Protein AF-A0A2V8FMB2-F1 (afdb_monomer)

Sequence (186 aa):
MPQARRRRTMVFIGLDGHHNTGPGSAVGGVWLNEPANKAKLFAKTALSINCEHPSTIQTYVRPRYLAGDVVHWSNMYTAQQWYAGGPSRPELTTISVKAFKEFGVPLLTEPNPRPPAGDLGRLYRFTPGVATSEFFHYFHTDRETPDTVPWTGLQATTRAYAKIIDEVNKQPLRTFQRPEEPVPTR

Foldseek 3Di:
DDPVPQLDDDDDDDWPQCVPDDPPHRVRLVVCLPPVNVCVPAVQALEDEFDEALFFWDWDDDVVVDDDDDIDTDLGGDAWAKDFLAPVQVVRVVQLVVLLVVLVRHHDPDHDNAADRGSCNSVSQFHRYIYIHDQDDCRPHPPPDVVRGNVSSVVSSVRSVVSSVVVSSVDDSVSRGDPGHDDDDD

pLDDT: mean 93.25, std 5.28, range [53.84, 98.81]

Radius of gyration: 18.04 Å; Cα contacts (8 Å, |Δi|>4): 287; chains: 1; bounding box: 52×43×48 Å

Structure (mmCIF, N/CA/C/O backbone):
data_AF-A0A2V8FMB2-F1
#
_entry.id   AF-A0A2V8FMB2-F1
#
loop_
_atom_site.group_PDB
_atom_site.id
_atom_site.type_symbol
_atom_site.label_atom_id
_atom_site.label_alt_id
_atom_site.label_comp_id
_atom_site.label_asym_id
_atom_site.label_entity_id
_atom_site.label_seq_id
_atom_site.pdbx_PDB_ins_code
_atom_site.Cartn_x
_atom_site.Cartn_y
_atom_site.Cartn_z
_atom_site.occupancy
_atom_site.B_iso_or_equiv
_atom_site.auth_seq_id
_atom_site.auth_comp_id
_atom_site.auth_asym_id
_atom_site.auth_atom_id
_atom_site.pdbx_PDB_model_num
ATOM 1 N N . MET A 1 1 ? -10.130 -20.151 12.025 1.00 73.31 1 MET A N 1
ATOM 2 C CA . MET A 1 1 ? -10.712 -19.359 13.139 1.00 73.31 1 MET A CA 1
ATOM 3 C C . MET A 1 1 ? -12.196 -19.084 12.875 1.00 73.31 1 MET A C 1
ATOM 5 O O . MET A 1 1 ? -12.493 -18.383 11.903 1.00 73.31 1 MET A O 1
ATOM 9 N N . PRO A 1 2 ? -13.122 -19.626 13.691 1.00 87.75 2 PRO A N 1
ATOM 10 C CA . PRO A 1 2 ? -14.558 -19.328 13.606 1.00 87.75 2 PRO A CA 1
ATOM 11 C C . PRO A 1 2 ? -14.854 -17.828 13.738 1.00 87.75 2 PRO A C 1
ATOM 13 O O . PRO A 1 2 ? -14.128 -17.138 14.452 1.00 87.75 2 PRO A O 1
ATOM 16 N N . GLN A 1 3 ? -15.923 -17.330 13.102 1.00 84.44 3 GLN A N 1
ATOM 17 C CA . GLN A 1 3 ? -16.269 -15.897 13.100 1.00 84.44 3 GLN A CA 1
ATOM 18 C C . GLN A 1 3 ? -16.403 -15.318 14.515 1.00 84.44 3 GLN A C 1
ATOM 20 O O . GLN A 1 3 ? -15.830 -14.269 14.786 1.00 84.44 3 GLN A O 1
ATOM 25 N N . ALA A 1 4 ? -17.047 -16.041 15.437 1.00 89.19 4 ALA A N 1
ATOM 26 C CA . ALA A 1 4 ? -17.219 -15.623 16.832 1.00 89.19 4 ALA A CA 1
ATOM 27 C C . ALA A 1 4 ? -15.900 -15.453 17.614 1.00 89.19 4 ALA A C 1
ATOM 29 O O . ALA A 1 4 ? -15.880 -14.816 18.660 1.00 89.19 4 ALA A O 1
ATOM 30 N N . ARG A 1 5 ? -14.789 -16.015 17.117 1.00 88.62 5 ARG A N 1
ATOM 31 C CA . ARG A 1 5 ? -13.452 -15.894 17.723 1.00 88.62 5 ARG A CA 1
ATOM 32 C C . ARG A 1 5 ? -12.576 -14.853 17.017 1.00 88.62 5 ARG A C 1
ATOM 34 O O . ARG A 1 5 ? -11.414 -14.686 17.380 1.00 88.62 5 ARG A O 1
ATOM 41 N N . ARG A 1 6 ? -13.089 -14.177 15.982 1.00 90.88 6 ARG A N 1
ATOM 42 C CA . ARG A 1 6 ? -12.367 -13.111 15.277 1.00 90.88 6 ARG A CA 1
ATOM 43 C C . ARG A 1 6 ? -12.565 -11.806 16.036 1.00 90.88 6 ARG A C 1
ATOM 45 O O . ARG A 1 6 ? -13.682 -11.322 16.158 1.00 90.88 6 ARG A O 1
ATOM 52 N N . ARG A 1 7 ? -11.469 -11.208 16.505 1.00 92.31 7 ARG A N 1
ATOM 53 C CA . ARG A 1 7 ? -11.499 -9.900 17.178 1.00 92.31 7 ARG A CA 1
ATOM 54 C C . ARG A 1 7 ? -12.012 -8.783 16.262 1.00 92.31 7 ARG A C 1
ATOM 56 O O . ARG A 1 7 ? -12.602 -7.820 16.745 1.00 92.31 7 ARG A O 1
ATOM 63 N N . ARG A 1 8 ? -11.742 -8.886 14.958 1.00 94.12 8 ARG A N 1
ATOM 64 C CA . ARG A 1 8 ? -12.084 -7.879 13.949 1.00 94.12 8 ARG A CA 1
ATOM 65 C C . ARG A 1 8 ? -12.592 -8.523 12.666 1.00 94.12 8 ARG A C 1
ATOM 67 O O . ARG A 1 8 ? -12.236 -9.655 12.340 1.00 94.12 8 ARG A O 1
ATOM 74 N N . THR A 1 9 ? -13.399 -7.758 11.943 1.00 93.62 9 THR A N 1
ATOM 75 C CA . THR A 1 9 ? -13.880 -8.078 10.597 1.00 93.62 9 THR A CA 1
ATOM 76 C C . THR A 1 9 ? -12.936 -7.462 9.570 1.00 93.62 9 THR A C 1
ATOM 78 O O . THR A 1 9 ? -12.504 -6.326 9.752 1.00 93.62 9 THR A O 1
ATOM 81 N N . MET A 1 10 ? -12.632 -8.196 8.499 1.00 93.56 10 MET A N 1
ATOM 82 C CA . MET A 1 10 ? -11.941 -7.658 7.323 1.00 93.56 10 MET A CA 1
ATOM 83 C C . MET A 1 10 ? -12.960 -7.423 6.212 1.00 93.56 10 MET A C 1
ATOM 85 O O . MET A 1 10 ? -13.817 -8.275 5.980 1.00 93.56 10 MET A O 1
ATOM 89 N N . VAL A 1 11 ? -12.856 -6.277 5.545 1.00 94.75 11 VAL A N 1
ATOM 90 C CA . VAL A 1 11 ? -13.677 -5.898 4.392 1.00 94.75 11 VAL A CA 1
ATOM 91 C C . VAL A 1 11 ? -12.720 -5.599 3.246 1.00 94.75 11 VAL A C 1
ATOM 93 O O . VAL A 1 11 ? -11.789 -4.816 3.425 1.00 94.75 11 VAL A O 1
ATOM 96 N N . PHE A 1 12 ? -12.937 -6.233 2.097 1.00 94.69 12 PHE A N 1
ATOM 97 C CA . PHE A 1 12 ? -12.192 -5.963 0.869 1.00 94.69 12 PHE A CA 1
ATOM 98 C C . PHE A 1 12 ? -13.064 -5.101 -0.035 1.00 94.69 12 PHE A C 1
ATOM 100 O O . PHE A 1 12 ? -14.243 -5.405 -0.218 1.00 94.69 12 PHE A O 1
ATOM 107 N N . ILE A 1 13 ? -12.497 -4.019 -0.558 1.00 93.25 13 ILE A N 1
ATOM 108 C CA . ILE A 1 13 ? -13.210 -3.038 -1.373 1.00 93.25 13 ILE A CA 1
ATOM 109 C C . ILE A 1 13 ? -12.437 -2.893 -2.682 1.00 93.25 13 ILE A C 1
ATOM 111 O O . ILE A 1 13 ? -11.248 -2.592 -2.652 1.00 93.25 13 ILE A O 1
ATOM 115 N N . GLY A 1 14 ? -13.109 -3.129 -3.807 1.00 91.88 14 GLY A N 1
ATOM 116 C CA . GLY A 1 14 ? -12.641 -2.711 -5.127 1.00 91.88 14 GLY A CA 1
ATOM 117 C C . GLY A 1 14 ? -13.344 -1.412 -5.497 1.00 91.88 14 GLY A C 1
ATOM 118 O O . GLY A 1 14 ? -14.560 -1.321 -5.332 1.00 91.88 14 GLY A O 1
ATOM 119 N N . LEU A 1 15 ? -12.585 -0.410 -5.933 1.00 91.00 15 LEU A N 1
ATOM 120 C CA . LEU A 1 15 ? -13.107 0.913 -6.264 1.00 91.00 15 LEU A CA 1
ATOM 121 C C . LEU A 1 15 ? -13.050 1.159 -7.767 1.00 91.00 15 LEU A C 1
ATOM 123 O O . LEU A 1 15 ? -12.148 0.694 -8.459 1.00 9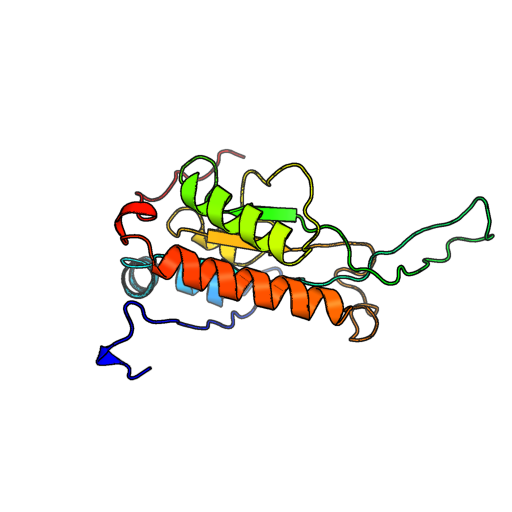1.00 15 LEU A O 1
ATOM 127 N N . ASP A 1 16 ? -14.041 1.886 -8.263 1.00 89.75 16 ASP A N 1
ATOM 128 C CA . ASP A 1 16 ? -14.207 2.235 -9.662 1.00 89.75 16 ASP A CA 1
ATOM 129 C C . ASP A 1 16 ? -13.774 3.681 -9.948 1.00 89.75 16 ASP A C 1
ATOM 131 O O . ASP A 1 16 ? -13.923 4.604 -9.141 1.00 89.75 16 ASP A O 1
ATOM 135 N N . GLY A 1 17 ? -13.218 3.875 -11.146 1.00 90.81 17 GLY A N 1
ATOM 136 C CA . GLY A 1 17 ? -12.910 5.191 -11.698 1.00 90.81 17 GLY A CA 1
ATOM 137 C C . GLY A 1 17 ? -11.728 5.928 -11.063 1.00 90.81 17 GLY A C 1
ATOM 138 O O . GLY A 1 17 ? -11.574 7.117 -11.333 1.00 90.81 17 GLY A O 1
ATOM 139 N N . HIS A 1 18 ? -10.890 5.284 -10.241 1.00 91.88 18 HIS A N 1
ATOM 140 C CA . HIS A 1 18 ? -9.766 5.962 -9.570 1.00 91.88 18 HIS A CA 1
ATOM 141 C C . HIS A 1 18 ? -8.718 6.561 -10.536 1.00 91.88 18 HIS A C 1
ATOM 143 O O . HIS A 1 18 ? -8.127 7.591 -10.216 1.00 91.88 18 HIS A O 1
ATOM 149 N N . HIS A 1 19 ? -8.555 5.993 -11.740 1.00 92.44 19 HIS A N 1
ATOM 150 C CA . HIS A 1 19 ? -7.708 6.533 -12.816 1.00 92.44 19 HIS A CA 1
ATOM 151 C C . HIS A 1 19 ?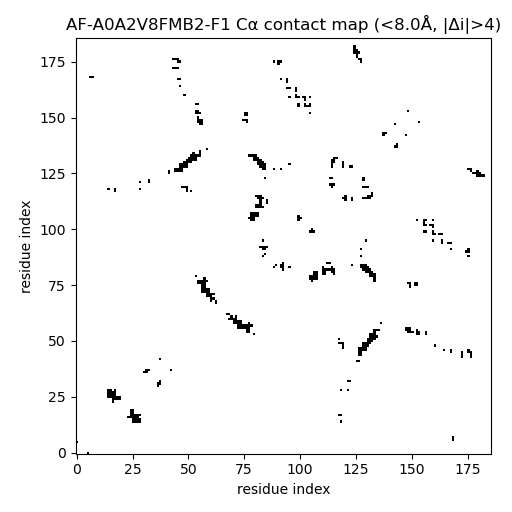 -8.474 7.376 -13.852 1.00 92.44 19 HIS A C 1
ATOM 153 O O . HIS A 1 19 ? -7.866 7.920 -14.771 1.00 92.44 19 HIS A O 1
ATOM 159 N N . ASN A 1 20 ? -9.796 7.519 -13.719 1.00 93.06 20 ASN A N 1
ATOM 160 C CA . ASN A 1 20 ? -10.584 8.323 -14.650 1.00 93.06 20 ASN A CA 1
ATOM 161 C C . ASN A 1 20 ? -10.383 9.819 -14.374 1.00 93.06 20 ASN A C 1
ATOM 163 O O . ASN A 1 20 ? -10.205 10.243 -13.230 1.00 93.06 20 ASN A O 1
ATOM 167 N N . THR A 1 21 ? -10.502 10.636 -15.419 1.00 88.81 21 THR A N 1
ATOM 168 C CA . THR A 1 21 ? -10.527 12.101 -15.328 1.00 88.81 21 THR A CA 1
ATOM 169 C C . THR A 1 21 ? -11.890 12.645 -15.766 1.00 88.81 21 THR A C 1
ATOM 171 O O . THR A 1 21 ? -12.615 12.003 -16.523 1.00 88.81 21 THR A O 1
ATOM 174 N N . GLY A 1 22 ? -12.257 13.833 -15.275 1.00 89.88 22 GLY A N 1
ATOM 175 C CA . GLY A 1 22 ? -13.528 14.482 -15.616 1.00 89.88 22 GLY A CA 1
ATOM 176 C C . GLY A 1 22 ? -14.747 13.930 -14.857 1.00 89.88 22 GLY A C 1
ATOM 177 O O . GLY A 1 22 ? -14.597 13.299 -13.807 1.00 89.88 22 GLY A O 1
ATOM 178 N N . PRO A 1 23 ? -15.973 14.215 -15.337 1.00 88.88 23 PRO A N 1
ATOM 179 C CA . PRO A 1 23 ? -17.201 13.703 -14.734 1.00 88.88 23 PRO A CA 1
ATOM 180 C C . PRO A 1 23 ? -17.161 12.177 -14.584 1.00 88.88 23 PRO A C 1
ATOM 182 O O . PRO A 1 23 ? -16.895 11.464 -15.547 1.00 88.88 23 PRO A O 1
ATOM 185 N N . GLY A 1 24 ? -17.413 11.673 -13.373 1.00 83.19 24 GLY A N 1
ATOM 186 C CA . GLY A 1 24 ? -17.298 10.240 -13.074 1.00 83.19 24 GLY A CA 1
ATOM 187 C C . GLY A 1 24 ? -15.890 9.774 -12.675 1.00 83.19 24 GLY A C 1
ATOM 188 O O . GLY A 1 24 ? -15.644 8.572 -12.605 1.00 83.19 24 GLY A O 1
ATOM 189 N N . SER A 1 25 ? -14.955 10.683 -12.380 1.00 90.19 25 SER A N 1
ATOM 190 C CA . SER A 1 25 ? -13.697 10.313 -11.721 1.00 90.19 25 SER A CA 1
ATOM 191 C C . SER A 1 25 ? -13.931 9.885 -10.269 1.00 90.19 25 SER A C 1
ATOM 193 O O . SER A 1 25 ? -14.605 10.596 -9.519 1.00 90.19 25 SER A O 1
ATOM 195 N N . ALA A 1 26 ? -13.303 8.784 -9.856 1.00 90.81 26 ALA A N 1
ATOM 196 C CA . ALA A 1 26 ? -13.288 8.267 -8.488 1.00 90.81 26 ALA A CA 1
ATOM 197 C C . ALA A 1 26 ? -14.680 8.072 -7.854 1.00 90.81 26 ALA A C 1
ATOM 199 O O . ALA A 1 26 ? -14.863 8.397 -6.680 1.00 90.81 26 ALA A O 1
ATOM 200 N N . VAL A 1 27 ? -15.655 7.558 -8.615 1.00 92.69 27 VAL A N 1
ATOM 201 C CA . VAL A 1 27 ? -17.053 7.370 -8.173 1.00 92.69 27 VAL A CA 1
ATOM 202 C C . VAL A 1 27 ? -17.126 6.606 -6.853 1.00 92.69 27 VAL A C 1
ATOM 204 O O . VAL A 1 27 ? -17.708 7.115 -5.894 1.00 92.69 27 VAL A O 1
ATOM 207 N N . GLY A 1 28 ? -16.464 5.452 -6.743 1.00 92.12 28 GLY A N 1
ATOM 208 C CA . GLY A 1 28 ? -16.431 4.681 -5.502 1.00 92.12 28 GLY A CA 1
ATOM 209 C C . GLY A 1 28 ? -15.780 5.440 -4.346 1.00 92.12 28 GLY A C 1
ATOM 210 O O . GLY A 1 28 ? -16.280 5.426 -3.220 1.00 92.12 28 GLY A O 1
ATOM 211 N N . GLY A 1 29 ? -14.696 6.173 -4.616 1.00 91.81 29 GLY A N 1
ATOM 212 C CA . GLY A 1 29 ? -14.032 7.017 -3.621 1.00 91.81 29 GLY A CA 1
ATOM 213 C C . GLY A 1 29 ? -14.921 8.162 -3.116 1.00 91.81 29 GLY A C 1
ATOM 214 O O . GLY A 1 29 ? -14.899 8.474 -1.922 1.00 91.81 29 GLY A O 1
ATOM 215 N N . VAL A 1 30 ? -15.718 8.769 -4.000 1.00 92.12 30 VAL A N 1
ATOM 216 C CA . VAL A 1 30 ? -16.723 9.790 -3.659 1.00 92.12 30 VAL A CA 1
ATOM 217 C C . VAL A 1 30 ? -17.843 9.171 -2.828 1.00 92.12 30 VAL A C 1
ATOM 219 O O . VAL A 1 30 ? -18.137 9.679 -1.747 1.00 92.12 30 VAL A O 1
ATOM 222 N N . TRP A 1 31 ? -18.392 8.035 -3.262 1.00 94.12 31 TRP A N 1
ATOM 223 C CA . TRP A 1 31 ? -19.455 7.319 -2.555 1.00 94.12 31 TRP A CA 1
ATOM 224 C C . TRP A 1 31 ? -19.048 6.939 -1.125 1.00 94.12 31 TRP A C 1
ATOM 226 O O . TRP A 1 31 ? -19.799 7.176 -0.178 1.00 94.12 31 TRP A O 1
ATOM 236 N N . LEU A 1 32 ? -17.825 6.429 -0.927 1.00 94.50 32 LEU A N 1
ATOM 237 C CA . LEU A 1 32 ? -17.292 6.113 0.406 1.00 94.50 32 LEU A CA 1
ATOM 238 C C . LEU A 1 32 ? -17.190 7.336 1.332 1.00 94.50 32 LEU A C 1
ATOM 240 O O . LEU A 1 32 ? -17.205 7.179 2.555 1.00 94.50 32 LEU A O 1
ATOM 244 N N . ASN A 1 33 ? -17.058 8.535 0.763 1.00 92.44 33 ASN A N 1
ATOM 245 C CA . ASN A 1 33 ? -16.927 9.789 1.502 1.00 92.44 33 ASN A CA 1
ATOM 246 C C . ASN A 1 33 ? -18.261 10.473 1.802 1.00 92.44 33 ASN A C 1
ATOM 248 O O . ASN A 1 33 ? -18.282 11.400 2.615 1.00 92.44 33 ASN A O 1
ATOM 252 N N . GLU A 1 34 ? -19.366 10.020 1.206 1.00 95.06 34 GLU A N 1
ATOM 253 C CA . GLU A 1 34 ? -20.693 10.506 1.573 1.00 95.06 34 GLU A CA 1
ATOM 254 C C . GLU A 1 34 ? -20.924 10.306 3.082 1.00 95.06 34 GLU A C 1
ATOM 256 O O . GLU A 1 34 ? -20.635 9.221 3.604 1.00 95.06 34 GLU A O 1
ATOM 261 N N . PRO A 1 35 ? -21.463 11.306 3.811 1.00 94.19 35 PRO A N 1
ATOM 262 C CA . PRO A 1 35 ? -21.542 11.262 5.273 1.00 94.19 35 PRO A CA 1
ATOM 263 C C . PRO A 1 35 ? -22.186 9.988 5.836 1.00 94.19 35 PRO A C 1
ATOM 265 O O . PRO A 1 35 ? -21.687 9.418 6.809 1.00 94.19 35 PRO A O 1
ATOM 268 N N . ALA A 1 36 ? -23.259 9.506 5.200 1.00 95.75 36 ALA A N 1
ATOM 269 C CA . ALA A 1 36 ? -23.963 8.297 5.617 1.00 95.75 36 ALA A CA 1
ATOM 270 C C . ALA A 1 36 ? -23.109 7.026 5.442 1.00 95.75 36 ALA A C 1
ATOM 272 O O . ALA A 1 36 ? -23.015 6.213 6.366 1.00 95.75 36 ALA A O 1
ATOM 273 N N . ASN A 1 37 ? -22.442 6.867 4.293 1.00 95.25 37 ASN A N 1
ATOM 274 C CA . ASN A 1 37 ? -21.593 5.705 4.011 1.00 95.25 37 ASN A CA 1
ATOM 275 C C . ASN A 1 37 ? -20.349 5.723 4.889 1.00 95.25 37 ASN A C 1
ATOM 277 O O . ASN A 1 37 ? -19.998 4.709 5.496 1.00 95.25 37 ASN A O 1
ATOM 281 N N . LYS A 1 38 ? -19.742 6.900 5.042 1.00 93.88 38 LYS A N 1
ATOM 282 C CA . LYS A 1 38 ? -18.589 7.104 5.906 1.00 93.88 38 LYS A CA 1
ATOM 283 C C . LYS A 1 38 ? -18.875 6.692 7.351 1.00 93.88 38 LYS A C 1
ATOM 285 O O . LYS A 1 38 ? -18.124 5.903 7.928 1.00 93.88 38 LYS A O 1
ATOM 290 N N . ALA A 1 39 ? -19.976 7.182 7.924 1.00 92.19 39 ALA A N 1
ATOM 291 C CA . ALA A 1 39 ? -20.385 6.843 9.286 1.00 92.19 39 ALA A CA 1
ATOM 292 C C . ALA A 1 39 ? -20.674 5.342 9.443 1.00 92.19 39 ALA A C 1
ATOM 294 O O . ALA A 1 39 ? -20.277 4.729 10.435 1.00 92.19 39 ALA A O 1
ATOM 295 N N . LYS A 1 40 ? -21.319 4.731 8.444 1.00 91.75 40 LYS A N 1
ATOM 296 C CA . LYS A 1 40 ? -21.661 3.305 8.449 1.00 91.75 40 LYS A CA 1
ATOM 297 C C . LYS A 1 40 ? -20.433 2.397 8.353 1.00 91.75 40 LYS A C 1
ATOM 299 O O . LYS A 1 40 ? -20.369 1.391 9.056 1.00 91.75 40 LYS A O 1
ATOM 304 N N . LEU A 1 41 ? -19.483 2.724 7.479 1.00 92.12 41 LEU A N 1
ATOM 305 C CA . LEU A 1 41 ? -18.382 1.831 7.112 1.00 92.12 41 LEU A CA 1
ATOM 306 C C . LEU A 1 41 ? -17.133 2.023 7.976 1.00 92.12 41 LEU A C 1
ATOM 308 O O . LEU A 1 41 ? -16.441 1.044 8.250 1.00 92.12 41 LEU A O 1
ATOM 312 N N . PHE A 1 42 ? -16.846 3.250 8.430 1.00 93.69 42 PHE A N 1
ATOM 313 C CA . PHE A 1 42 ? -15.533 3.571 9.004 1.00 93.69 42 PHE A CA 1
ATOM 314 C C . PHE A 1 42 ? -15.518 3.894 10.503 1.00 93.69 42 PHE A C 1
ATOM 316 O O . PHE A 1 42 ? -14.440 3.970 11.093 1.00 93.69 42 PHE A O 1
ATOM 323 N N . ALA A 1 43 ? -16.675 4.015 11.165 1.00 91.81 43 ALA A N 1
ATOM 324 C CA . ALA A 1 43 ? -16.751 4.431 12.574 1.00 91.81 43 ALA A CA 1
ATOM 325 C C . ALA A 1 43 ? -15.937 3.552 13.551 1.00 91.81 43 ALA A C 1
ATOM 327 O O . ALA A 1 43 ? -15.499 4.016 14.605 1.00 91.81 43 ALA A O 1
ATOM 328 N N . LYS A 1 44 ? -15.722 2.274 13.214 1.00 93.81 44 LYS A N 1
ATOM 329 C CA . LYS A 1 44 ? -14.981 1.301 14.039 1.00 93.81 44 LYS A CA 1
ATOM 330 C C . LYS A 1 44 ? -13.721 0.764 13.353 1.00 93.81 44 LYS A C 1
ATOM 332 O O . LYS A 1 44 ? -13.210 -0.287 13.744 1.00 93.81 44 LYS A O 1
ATOM 337 N N . THR A 1 45 ? -13.215 1.461 12.339 1.00 95.69 45 THR A N 1
ATOM 338 C CA . THR A 1 45 ? -12.047 1.014 11.575 1.00 95.69 45 THR A CA 1
ATOM 339 C C . THR A 1 45 ? -10.772 1.119 12.405 1.00 95.69 45 THR A C 1
ATOM 341 O O . THR A 1 45 ? -10.418 2.185 12.902 1.00 95.69 45 THR A O 1
ATOM 344 N N . ALA A 1 46 ? -10.069 -0.007 12.544 1.00 96.12 46 ALA A N 1
ATOM 345 C CA . ALA A 1 46 ? -8.758 -0.073 13.195 1.00 96.12 46 ALA A CA 1
ATOM 346 C C . ALA A 1 46 ? -7.593 0.084 12.209 1.00 96.12 46 ALA A C 1
ATOM 348 O O . ALA A 1 46 ? -6.496 0.434 12.631 1.00 96.12 46 ALA A O 1
ATOM 349 N N . LEU A 1 47 ? -7.832 -0.196 10.925 1.00 97.69 47 LEU A N 1
ATOM 350 C CA . LEU A 1 47 ? -6.845 -0.138 9.851 1.00 97.69 47 LEU A CA 1
ATOM 351 C C . LEU A 1 47 ? -7.551 -0.021 8.498 1.00 97.69 47 LEU A C 1
ATOM 353 O O . LEU A 1 47 ? -8.538 -0.720 8.272 1.00 97.69 47 LEU A O 1
ATOM 357 N N . SER A 1 48 ? -7.021 0.812 7.608 1.00 97.06 48 SER A N 1
ATOM 358 C CA . SER A 1 48 ? -7.353 0.834 6.181 1.00 97.06 48 SER A CA 1
ATOM 359 C C . SER A 1 48 ? -6.058 0.700 5.386 1.00 97.06 48 SER A C 1
ATOM 361 O O . SER A 1 48 ? -5.142 1.486 5.608 1.00 97.06 48 SER A O 1
ATOM 363 N N . ILE A 1 49 ? -5.961 -0.280 4.485 1.00 97.94 49 ILE A N 1
ATOM 364 C CA . ILE A 1 49 ? -4.786 -0.467 3.620 1.00 97.94 49 ILE A CA 1
ATOM 365 C C . ILE A 1 49 ? -5.193 -0.183 2.178 1.00 97.94 49 ILE A C 1
ATOM 367 O O . ILE A 1 49 ? -6.196 -0.719 1.714 1.00 97.94 49 ILE A O 1
ATOM 371 N N . ASN A 1 50 ? -4.411 0.635 1.479 1.00 96.62 50 ASN A N 1
ATOM 372 C CA . ASN A 1 50 ? -4.533 0.836 0.038 1.00 96.62 50 ASN A CA 1
ATOM 373 C C . ASN A 1 50 ? -3.414 0.084 -0.671 1.00 96.62 50 ASN A C 1
ATOM 375 O O . ASN A 1 50 ? -2.241 0.420 -0.508 1.00 96.62 50 ASN A O 1
ATOM 379 N N . CYS A 1 51 ? -3.801 -0.945 -1.419 1.00 94.81 51 CYS A N 1
ATOM 380 C CA . CYS A 1 51 ? -2.902 -1.816 -2.161 1.00 94.81 51 CYS A CA 1
ATOM 381 C C . CYS A 1 51 ? -2.815 -1.320 -3.609 1.00 94.81 51 CYS A C 1
ATOM 383 O O . CYS A 1 51 ? -3.613 -1.735 -4.444 1.00 94.81 51 CYS A O 1
ATOM 385 N N . GLU A 1 52 ? -1.871 -0.433 -3.907 1.00 93.25 52 GLU A N 1
ATOM 386 C CA . GLU A 1 52 ? -1.754 0.214 -5.217 1.00 93.25 52 GLU A CA 1
ATOM 387 C C . GLU A 1 52 ? -0.299 0.209 -5.667 1.00 93.25 52 GLU A C 1
ATOM 389 O O . GLU A 1 52 ? 0.576 0.573 -4.892 1.00 93.25 52 GLU A O 1
ATOM 394 N N . HIS A 1 53 ? -0.033 -0.262 -6.888 1.00 95.31 53 HIS A N 1
ATOM 395 C CA . HIS A 1 53 ? 1.322 -0.436 -7.436 1.00 95.31 53 HIS A CA 1
ATOM 396 C C . HIS A 1 53 ? 2.334 -1.053 -6.434 1.00 95.31 53 HIS A C 1
ATOM 398 O O . HIS A 1 53 ? 3.438 -0.536 -6.258 1.00 95.31 53 HIS A O 1
ATOM 404 N N . PRO A 1 54 ? 2.004 -2.180 -5.764 1.00 94.62 54 PRO A N 1
ATOM 405 C CA . PRO A 1 54 ? 2.815 -2.719 -4.667 1.00 94.62 54 PRO A CA 1
ATOM 406 C C . PRO A 1 54 ? 4.141 -3.355 -5.118 1.00 94.62 54 PRO A C 1
ATOM 408 O O . PRO A 1 54 ? 4.919 -3.811 -4.274 1.00 94.62 54 PRO A O 1
ATOM 411 N N . SER A 1 55 ? 4.365 -3.478 -6.432 1.00 95.81 55 SER A N 1
ATOM 412 C CA . SER A 1 55 ? 5.548 -4.110 -7.008 1.00 95.81 55 SER A CA 1
ATOM 413 C C . SER A 1 55 ? 5.796 -3.659 -8.449 1.00 95.81 55 SER A C 1
ATOM 415 O O . SER A 1 55 ? 5.439 -4.343 -9.403 1.00 95.81 55 SER A O 1
ATOM 417 N N . THR A 1 56 ? 6.439 -2.507 -8.598 1.00 95.00 56 THR A N 1
ATOM 418 C CA . THR A 1 56 ? 6.928 -2.013 -9.893 1.00 95.00 56 THR A CA 1
ATOM 419 C C . THR A 1 56 ? 8.375 -2.451 -10.086 1.00 95.00 56 THR A C 1
ATOM 421 O O . THR A 1 56 ? 9.190 -2.283 -9.175 1.00 95.00 56 THR A O 1
ATOM 424 N N . ILE A 1 57 ? 8.725 -3.006 -11.250 1.00 95.62 57 ILE A N 1
ATOM 425 C CA . ILE A 1 57 ? 10.116 -3.357 -11.560 1.00 95.62 57 ILE A CA 1
ATOM 426 C C . ILE A 1 57 ? 11.026 -2.133 -11.449 1.00 95.62 57 ILE A C 1
ATOM 428 O O . ILE A 1 57 ? 10.702 -1.041 -11.915 1.00 95.62 57 ILE A O 1
ATOM 432 N N . GLN A 1 58 ? 12.181 -2.302 -10.814 1.00 95.56 58 GLN A N 1
ATOM 433 C CA . GLN A 1 58 ? 13.160 -1.232 -10.751 1.00 95.56 58 GLN A CA 1
ATOM 434 C C . GLN A 1 58 ? 13.866 -1.118 -12.100 1.00 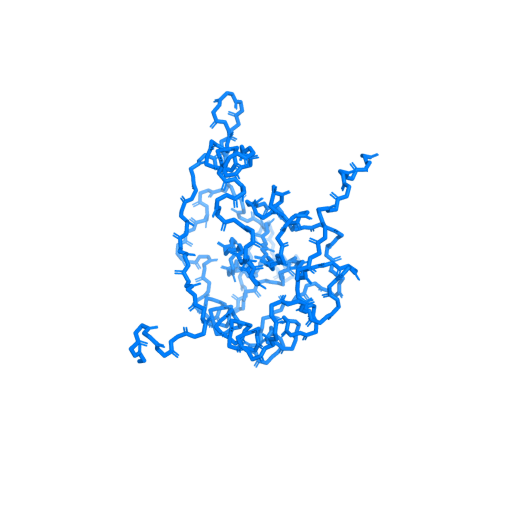95.56 58 GLN A C 1
ATOM 436 O O . GLN A 1 58 ? 14.413 -2.098 -12.612 1.00 95.56 58 GLN A O 1
ATOM 441 N N . THR A 1 59 ? 13.870 0.085 -12.662 1.00 93.88 59 THR A N 1
ATOM 442 C CA . THR A 1 59 ? 14.491 0.363 -13.954 1.00 93.88 59 THR A CA 1
ATOM 443 C C . THR A 1 59 ? 15.731 1.247 -13.818 1.00 93.88 59 THR A C 1
ATOM 445 O O . THR A 1 59 ? 15.888 1.995 -12.854 1.00 93.88 59 THR A O 1
ATOM 448 N N . TYR A 1 60 ? 16.635 1.147 -14.791 1.00 91.25 60 TYR A N 1
ATOM 449 C CA . TYR A 1 60 ? 17.904 1.867 -14.836 1.00 91.25 60 TYR A CA 1
ATOM 450 C C . TYR A 1 60 ? 18.236 2.317 -16.256 1.00 91.25 60 TYR A C 1
ATOM 452 O O . TYR A 1 60 ? 18.011 1.580 -17.213 1.00 91.25 60 TYR A O 1
ATOM 460 N N . VAL A 1 61 ? 18.895 3.468 -16.377 1.00 90.50 61 VAL A N 1
ATOM 461 C CA . VAL A 1 61 ? 19.593 3.886 -17.601 1.00 90.50 61 VAL A CA 1
ATOM 462 C C . VAL A 1 61 ? 21.097 3.778 -17.341 1.00 90.50 61 VAL A C 1
ATOM 464 O O . VAL A 1 61 ? 21.581 4.194 -16.286 1.00 90.50 61 VAL A O 1
ATOM 467 N N . ARG A 1 62 ? 21.854 3.170 -18.265 1.00 89.50 62 ARG A N 1
ATOM 468 C CA . ARG A 1 62 ? 23.285 2.844 -18.074 1.00 89.50 62 ARG A CA 1
ATOM 469 C C . ARG A 1 62 ? 24.180 3.490 -19.147 1.00 89.50 62 ARG A C 1
ATOM 471 O O . ARG A 1 62 ? 24.944 2.775 -19.796 1.00 89.50 62 ARG A O 1
ATOM 478 N N . PRO A 1 63 ? 24.176 4.830 -19.287 1.00 88.44 63 PRO A N 1
ATOM 479 C CA . PRO A 1 63 ? 24.781 5.518 -20.434 1.00 88.44 63 PRO A CA 1
ATOM 480 C C . PRO A 1 63 ? 26.309 5.371 -20.504 1.00 88.44 63 PRO A C 1
ATOM 482 O O . PRO A 1 63 ? 26.900 5.469 -21.571 1.00 88.44 63 PRO A O 1
ATOM 485 N N . ARG A 1 64 ? 26.972 5.090 -19.370 1.00 89.06 64 ARG A N 1
ATOM 486 C CA . ARG A 1 64 ? 28.414 4.781 -19.336 1.00 89.06 64 ARG A CA 1
ATOM 487 C C . ARG A 1 64 ? 28.761 3.490 -20.086 1.00 89.06 64 ARG A C 1
ATOM 489 O O . ARG A 1 64 ? 29.875 3.367 -20.579 1.00 89.06 64 ARG A O 1
ATOM 496 N N . TYR A 1 65 ? 27.856 2.514 -20.089 1.00 89.38 65 TYR A N 1
ATOM 497 C CA . TYR A 1 65 ? 28.135 1.153 -20.554 1.00 89.38 65 TYR A CA 1
ATOM 498 C C . TYR A 1 65 ? 27.371 0.786 -21.823 1.00 89.38 65 TYR A C 1
ATOM 500 O O . TYR A 1 65 ? 27.786 -0.127 -22.528 1.00 89.38 65 TYR A O 1
ATOM 508 N N . LEU A 1 66 ? 26.243 1.447 -22.083 1.00 87.44 66 LEU A N 1
ATOM 509 C CA . LEU A 1 66 ? 25.313 1.109 -23.152 1.00 87.44 66 LEU A CA 1
ATOM 510 C C . LEU A 1 66 ? 24.904 2.400 -23.862 1.00 87.44 66 LEU A C 1
ATOM 512 O O . LEU A 1 66 ? 24.567 3.387 -23.210 1.00 87.44 66 LEU A O 1
ATOM 516 N N . ALA A 1 67 ? 24.988 2.393 -25.192 1.00 84.50 67 ALA A N 1
ATOM 517 C CA . ALA A 1 67 ? 24.583 3.520 -26.022 1.00 84.50 67 ALA A CA 1
ATOM 518 C C . ALA A 1 67 ? 23.054 3.552 -26.200 1.00 84.50 67 ALA A C 1
ATOM 520 O O . ALA A 1 67 ? 22.418 2.501 -26.298 1.00 84.50 67 ALA A O 1
ATOM 521 N N . GLY A 1 68 ? 22.496 4.761 -26.306 1.00 82.31 68 GLY A N 1
ATOM 522 C CA . GLY A 1 68 ? 21.064 5.005 -26.504 1.00 82.31 68 GLY A CA 1
ATOM 523 C C . GLY A 1 68 ? 20.242 5.063 -25.211 1.00 82.31 68 GLY A C 1
ATOM 524 O O . GLY A 1 68 ? 20.737 4.779 -24.121 1.00 82.31 68 GLY A O 1
ATOM 525 N N . ASP A 1 69 ? 18.961 5.407 -25.353 1.00 79.81 69 ASP A N 1
ATOM 526 C CA . ASP A 1 69 ? 18.016 5.615 -24.243 1.00 79.81 69 ASP A CA 1
ATOM 527 C C . ASP A 1 69 ? 17.291 4.319 -23.848 1.00 79.81 69 ASP A C 1
ATOM 529 O O . ASP A 1 69 ? 16.070 4.265 -23.687 1.00 79.81 69 ASP A O 1
ATOM 533 N N . VAL A 1 70 ? 18.046 3.225 -23.735 1.00 88.12 70 VAL A N 1
ATOM 534 C CA . VAL A 1 70 ? 17.478 1.919 -23.392 1.00 88.12 70 VAL A CA 1
ATOM 535 C C . VAL A 1 70 ? 17.243 1.835 -21.885 1.00 88.12 70 VAL A C 1
ATOM 537 O O . VAL A 1 70 ? 18.149 2.027 -21.073 1.00 88.12 70 VAL A O 1
ATOM 540 N N . VAL A 1 71 ? 16.008 1.503 -21.511 1.00 91.81 71 VAL A N 1
ATOM 541 C CA . VAL A 1 71 ? 15.639 1.204 -20.128 1.00 91.81 71 VAL A CA 1
ATOM 542 C C . VAL A 1 71 ? 16.017 -0.242 -19.813 1.00 91.81 71 VAL A C 1
ATOM 544 O O . VAL A 1 71 ? 15.575 -1.175 -20.481 1.00 91.81 71 VAL A O 1
ATOM 547 N N . HIS A 1 72 ? 16.824 -0.430 -18.775 1.00 92.00 72 HIS A N 1
ATOM 548 C CA . HIS A 1 72 ? 17.244 -1.734 -18.270 1.00 92.00 72 HIS A CA 1
ATOM 549 C C . HIS A 1 72 ? 16.498 -2.084 -16.995 1.00 92.00 72 HIS A C 1
ATOM 551 O O . HIS A 1 72 ? 16.127 -1.200 -16.226 1.00 92.00 72 HIS A O 1
ATOM 557 N N . TRP A 1 73 ? 16.308 -3.375 -16.749 1.00 94.19 73 TRP A N 1
ATOM 558 C CA . TRP A 1 73 ? 15.591 -3.865 -15.579 1.00 94.19 73 TRP A CA 1
ATOM 559 C C . TRP A 1 73 ? 16.540 -4.428 -14.531 1.00 94.19 73 TRP A C 1
ATOM 561 O O . TRP A 1 73 ? 17.562 -5.041 -14.842 1.00 94.19 73 TRP A O 1
ATOM 571 N N . SER A 1 74 ? 16.172 -4.207 -13.279 1.00 92.38 74 SER A N 1
ATOM 572 C CA . SER A 1 74 ? 16.717 -4.898 -12.121 1.00 92.38 74 SER A CA 1
ATOM 573 C C . SER A 1 74 ? 16.084 -6.282 -11.975 1.00 92.38 74 SER A C 1
ATOM 575 O O . SER A 1 74 ? 15.015 -6.553 -12.517 1.00 92.38 74 SER A O 1
ATOM 577 N N . ASN A 1 75 ? 16.690 -7.136 -11.153 1.00 90.19 75 ASN A N 1
ATOM 578 C CA . ASN A 1 75 ? 16.026 -8.328 -10.613 1.00 90.19 75 ASN A CA 1
ATOM 579 C C . ASN A 1 75 ? 15.209 -8.022 -9.338 1.00 90.19 75 ASN A C 1
ATOM 581 O O . ASN A 1 75 ? 14.720 -8.942 -8.681 1.00 90.19 75 ASN A O 1
ATOM 585 N N . MET A 1 76 ? 15.078 -6.741 -8.985 1.00 91.69 76 MET A N 1
ATOM 586 C CA . MET A 1 76 ? 14.339 -6.237 -7.831 1.00 91.69 76 MET A CA 1
ATOM 587 C C . MET A 1 76 ? 13.250 -5.246 -8.254 1.00 91.69 76 MET A C 1
ATOM 589 O O . MET A 1 76 ? 13.245 -4.704 -9.360 1.00 91.69 76 MET A O 1
ATOM 593 N N . TYR A 1 77 ? 12.313 -5.009 -7.344 1.00 95.00 77 TYR A N 1
ATOM 594 C CA . TYR A 1 77 ? 11.275 -3.994 -7.474 1.00 95.00 77 TYR A CA 1
ATOM 595 C C . TYR A 1 77 ? 11.718 -2.696 -6.797 1.00 95.00 77 TYR A C 1
ATOM 597 O O . TYR A 1 77 ? 12.616 -2.685 -5.952 1.00 95.00 77 TYR A O 1
ATOM 605 N N . THR A 1 78 ? 11.117 -1.591 -7.214 1.00 95.25 78 THR A N 1
ATOM 606 C CA . THR A 1 78 ? 11.573 -0.258 -6.840 1.00 95.25 78 THR A CA 1
ATOM 607 C C . THR A 1 78 ? 11.030 0.179 -5.474 1.00 95.25 78 THR A C 1
ATOM 609 O O . THR A 1 78 ? 10.014 -0.335 -4.988 1.00 95.25 78 THR A O 1
ATOM 612 N N . ALA A 1 79 ? 11.740 1.115 -4.839 1.00 95.81 79 ALA A N 1
ATOM 613 C CA . ALA A 1 79 ? 11.388 1.632 -3.521 1.00 95.81 79 ALA A CA 1
ATOM 614 C C . ALA A 1 79 ? 10.042 2.365 -3.543 1.00 95.81 79 ALA A C 1
ATOM 616 O O . ALA A 1 79 ? 9.785 3.182 -4.420 1.00 95.81 79 ALA A O 1
ATOM 617 N N . GLN A 1 80 ? 9.202 2.081 -2.554 1.00 96.25 80 GLN A N 1
ATOM 618 C CA . GLN A 1 80 ? 7.837 2.579 -2.481 1.00 96.25 80 GLN A CA 1
ATOM 619 C C . GLN A 1 80 ? 7.782 3.932 -1.767 1.00 96.25 80 GLN A C 1
ATOM 621 O O . GLN A 1 80 ? 8.374 4.114 -0.696 1.00 96.25 80 GLN A O 1
ATOM 626 N N . GLN A 1 81 ? 6.996 4.860 -2.310 1.00 96.75 81 GLN A N 1
ATOM 627 C CA . GLN A 1 81 ? 6.451 5.951 -1.508 1.00 96.75 81 GLN A CA 1
ATOM 628 C C . GLN A 1 81 ? 5.534 5.361 -0.438 1.00 96.75 81 GLN A C 1
ATOM 630 O O . GLN A 1 81 ? 4.894 4.334 -0.673 1.00 96.75 81 GLN A O 1
ATOM 635 N N . TRP A 1 82 ? 5.438 5.993 0.732 1.00 97.62 82 TRP A N 1
ATOM 636 C CA . TRP A 1 82 ? 4.656 5.410 1.819 1.00 97.62 82 TRP A CA 1
ATOM 637 C C . TRP A 1 82 ? 4.026 6.429 2.761 1.00 97.62 82 TRP A C 1
ATOM 639 O O . TRP A 1 82 ? 4.533 7.525 2.974 1.00 97.62 82 TRP A O 1
ATOM 649 N N . TYR A 1 83 ? 2.908 6.023 3.357 1.00 97.81 83 TYR A N 1
ATOM 650 C CA . TYR A 1 83 ? 2.213 6.712 4.439 1.00 97.81 83 TYR A CA 1
ATOM 651 C C . TYR A 1 83 ? 1.663 5.667 5.408 1.00 97.81 83 TYR A C 1
ATOM 653 O O . TYR A 1 83 ? 1.087 4.668 4.978 1.00 97.81 83 TYR A O 1
ATOM 661 N N . ALA A 1 84 ? 1.801 5.895 6.714 1.00 97.19 84 ALA A N 1
ATOM 662 C CA . ALA A 1 84 ? 1.302 4.977 7.737 1.00 97.19 84 ALA A CA 1
ATOM 663 C C . ALA A 1 84 ? 0.725 5.734 8.942 1.00 97.19 84 ALA A C 1
ATOM 665 O O . ALA A 1 84 ? 1.322 5.794 10.006 1.00 97.19 84 ALA A O 1
ATOM 666 N N . GLY A 1 85 ? -0.450 6.336 8.771 1.00 92.44 85 GLY A N 1
ATOM 667 C CA . GLY A 1 85 ? -1.187 7.022 9.836 1.00 92.44 85 GLY A CA 1
ATOM 668 C C . GLY A 1 85 ? -0.693 8.429 10.184 1.00 92.44 85 GLY A C 1
ATOM 669 O O . GLY A 1 85 ? -1.346 9.105 10.978 1.00 92.44 85 GLY A O 1
ATOM 670 N N . GLY A 1 86 ? 0.410 8.874 9.577 1.00 89.50 86 GLY A N 1
ATOM 671 C CA . GLY A 1 86 ? 0.967 10.212 9.752 1.00 89.50 86 GLY A CA 1
ATOM 672 C C . GLY A 1 86 ? 1.454 10.499 11.181 1.00 89.50 86 GLY A C 1
ATOM 673 O O . GLY A 1 86 ? 1.510 9.602 12.029 1.00 89.50 86 GLY A O 1
ATOM 674 N N . PRO A 1 87 ? 1.796 11.766 11.480 1.00 87.44 87 PRO A N 1
ATOM 675 C CA . PRO A 1 87 ? 2.277 12.167 12.805 1.00 87.44 87 PRO A CA 1
ATOM 676 C C . PRO A 1 87 ? 1.280 11.894 13.942 1.00 87.44 87 PRO A C 1
ATOM 678 O O . PRO A 1 87 ? 1.679 11.745 15.093 1.00 87.44 87 PRO A O 1
ATOM 681 N N . SER A 1 88 ? -0.018 11.805 13.633 1.00 89.12 88 SER A N 1
ATOM 682 C CA . SER A 1 88 ? -1.091 11.594 14.612 1.00 89.12 88 SER A CA 1
ATOM 683 C C . SER A 1 88 ? -1.225 10.138 15.092 1.00 89.12 88 SER A C 1
ATOM 685 O O . SER A 1 88 ? -1.960 9.874 16.054 1.00 89.12 88 SER A O 1
ATOM 687 N N . ARG A 1 89 ? -0.543 9.181 14.437 1.00 93.19 89 ARG A N 1
ATOM 688 C CA . ARG A 1 89 ? -0.615 7.733 14.728 1.00 93.19 89 ARG A CA 1
ATOM 689 C C . ARG A 1 89 ? 0.772 7.057 14.696 1.00 93.19 89 ARG A C 1
ATOM 691 O O . ARG A 1 89 ? 0.982 6.129 13.909 1.00 93.19 89 ARG A O 1
ATOM 698 N N . PRO A 1 90 ? 1.718 7.460 15.564 1.00 95.44 90 PRO A N 1
ATOM 699 C CA . PRO A 1 90 ? 3.089 6.935 15.565 1.00 95.44 90 PRO A CA 1
ATOM 700 C C . PRO A 1 90 ? 3.177 5.416 15.802 1.00 95.44 90 PRO A C 1
ATOM 702 O O . PRO A 1 90 ? 4.106 4.762 15.316 1.00 95.44 90 PRO A O 1
ATOM 705 N N . GLU A 1 91 ? 2.206 4.814 16.493 1.00 97.94 91 GLU A N 1
ATOM 706 C CA . GLU A 1 91 ? 2.134 3.362 16.671 1.00 97.94 91 GLU A CA 1
ATOM 707 C C . GLU A 1 91 ? 1.877 2.635 15.345 1.00 97.94 91 GLU A C 1
ATOM 709 O O . GLU A 1 91 ? 2.478 1.588 15.096 1.00 97.94 91 GLU A O 1
ATOM 714 N N . LEU A 1 92 ? 1.026 3.193 14.473 1.00 98.12 92 LEU A N 1
ATOM 715 C CA . LEU A 1 92 ? 0.751 2.608 13.159 1.00 98.12 92 LEU A CA 1
ATOM 716 C C . LEU A 1 92 ? 1.977 2.710 12.248 1.00 98.12 92 LEU A C 1
ATOM 718 O O . LEU A 1 92 ? 2.325 1.722 11.598 1.00 98.12 92 LEU A O 1
ATOM 722 N N . THR A 1 93 ? 2.671 3.851 12.269 1.00 97.75 93 THR A N 1
ATOM 723 C CA . THR A 1 93 ? 3.971 4.028 11.605 1.00 97.75 93 THR A CA 1
ATOM 724 C C . THR A 1 93 ? 4.957 2.958 12.054 1.00 97.75 93 THR A C 1
ATOM 726 O O . THR A 1 93 ? 5.527 2.248 11.228 1.00 97.75 93 THR A O 1
ATOM 729 N N . THR A 1 94 ? 5.115 2.790 13.368 1.00 98.25 94 THR A N 1
ATOM 730 C CA . THR A 1 94 ? 6.068 1.835 13.943 1.00 98.25 94 THR A CA 1
ATOM 731 C C . THR A 1 94 ? 5.765 0.399 13.521 1.00 98.25 94 THR A C 1
ATOM 733 O O . THR A 1 94 ? 6.677 -0.325 13.121 1.00 98.25 94 THR A O 1
ATOM 736 N N . ILE A 1 95 ? 4.498 -0.022 13.595 1.00 98.81 95 ILE A N 1
ATOM 737 C CA . ILE A 1 95 ? 4.065 -1.359 13.164 1.00 98.81 95 ILE A CA 1
ATOM 738 C C . ILE A 1 95 ? 4.350 -1.557 11.670 1.00 98.81 95 ILE A C 1
ATOM 740 O O . ILE A 1 95 ? 4.927 -2.573 11.283 1.00 98.81 95 ILE A O 1
ATOM 744 N N . SER A 1 96 ? 3.983 -0.573 10.847 1.00 98.56 96 SER A N 1
ATOM 745 C CA . SER A 1 96 ? 4.081 -0.666 9.389 1.00 98.56 96 SER A CA 1
ATOM 746 C C . SER A 1 96 ? 5.526 -0.721 8.915 1.00 98.56 96 SER A C 1
ATOM 748 O O . SER A 1 96 ? 5.903 -1.654 8.215 1.00 98.56 96 SER A O 1
ATOM 750 N N . VAL A 1 97 ? 6.371 0.210 9.365 1.00 98.25 97 VAL A N 1
ATOM 751 C CA . VAL A 1 97 ? 7.793 0.253 8.988 1.00 98.25 97 VAL A CA 1
ATOM 752 C C . VAL A 1 97 ? 8.531 -1.006 9.443 1.00 98.25 97 VAL A C 1
ATOM 754 O O . VAL A 1 97 ? 9.343 -1.541 8.689 1.00 98.25 97 VAL A O 1
ATOM 757 N N . LYS A 1 98 ? 8.235 -1.528 10.644 1.00 98.75 98 LYS A N 1
ATOM 758 C CA . LYS A 1 98 ? 8.816 -2.800 11.103 1.00 98.75 98 LYS A CA 1
ATOM 759 C C . LYS A 1 98 ? 8.433 -3.957 10.184 1.00 98.75 98 LYS A C 1
ATOM 761 O O . LYS A 1 98 ? 9.318 -4.709 9.797 1.00 98.75 98 LYS A O 1
ATOM 766 N N . ALA A 1 99 ? 7.159 -4.068 9.807 1.00 98.81 99 ALA A N 1
ATOM 767 C CA . ALA A 1 99 ? 6.694 -5.117 8.903 1.00 98.81 99 ALA A CA 1
ATOM 768 C C . ALA A 1 99 ? 7.314 -4.990 7.502 1.00 98.81 99 ALA A C 1
ATOM 770 O O . ALA A 1 99 ? 7.815 -5.972 6.963 1.00 98.81 99 ALA A O 1
ATOM 771 N N . PHE A 1 100 ? 7.347 -3.785 6.928 1.00 98.44 100 PHE A N 1
ATOM 772 C CA . PHE A 1 100 ? 7.994 -3.550 5.635 1.00 98.44 100 PHE A CA 1
ATOM 773 C C . PHE A 1 100 ? 9.474 -3.941 5.665 1.00 98.44 100 PHE A C 1
ATOM 775 O O . PHE A 1 100 ? 9.933 -4.668 4.786 1.00 98.44 100 PHE A O 1
ATOM 782 N N . LYS A 1 101 ? 10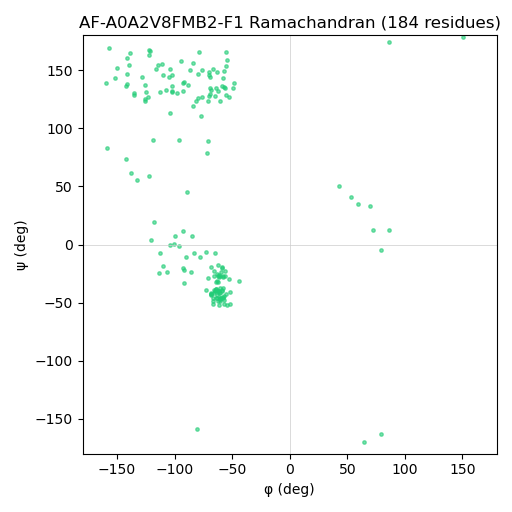.200 -3.556 6.721 1.00 98.19 101 LYS A N 1
ATOM 783 C CA . LYS A 1 101 ? 11.600 -3.948 6.916 1.00 98.19 101 LYS A CA 1
ATOM 784 C C . LYS A 1 101 ? 11.770 -5.462 7.077 1.00 98.19 101 LYS A C 1
ATOM 786 O O . LYS A 1 101 ? 12.685 -6.024 6.487 1.00 98.19 101 LYS A O 1
ATOM 791 N N . GLU A 1 102 ? 10.909 -6.112 7.859 1.00 98.69 102 GLU A N 1
ATOM 792 C CA . GLU A 1 102 ? 10.949 -7.560 8.116 1.00 98.69 102 GLU A CA 1
ATOM 793 C C . GLU A 1 102 ? 10.832 -8.378 6.825 1.00 98.69 102 GLU A C 1
ATOM 795 O O . GLU A 1 102 ? 11.543 -9.367 6.661 1.00 98.69 102 GLU A O 1
ATOM 800 N N . PHE A 1 103 ? 9.991 -7.941 5.884 1.00 98.50 103 PHE A N 1
ATOM 801 C CA . PHE A 1 103 ? 9.771 -8.649 4.619 1.00 98.50 103 PHE A CA 1
ATOM 802 C C . PHE A 1 103 ? 10.536 -8.071 3.427 1.00 98.50 103 PHE A C 1
ATOM 804 O O . PHE A 1 103 ? 10.33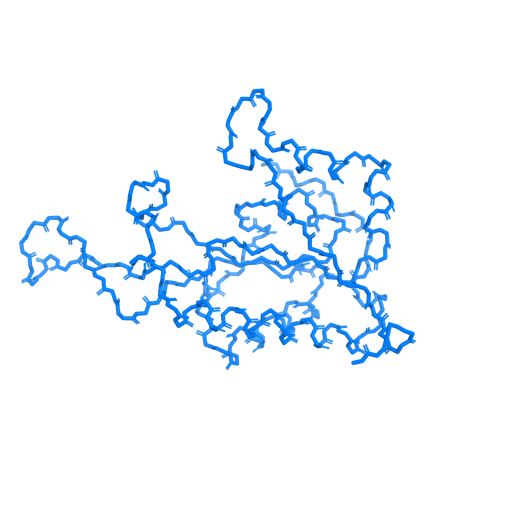1 -8.526 2.304 1.00 98.50 103 PHE A O 1
ATOM 811 N N . GLY A 1 104 ? 11.433 -7.109 3.653 1.00 97.06 104 GLY A N 1
ATOM 812 C CA . GLY A 1 104 ? 12.285 -6.552 2.604 1.00 97.06 104 GLY A CA 1
ATOM 813 C C . GLY A 1 104 ? 11.539 -5.696 1.580 1.00 97.06 104 GLY A C 1
ATOM 814 O O . GLY A 1 104 ? 11.923 -5.700 0.414 1.00 97.06 104 GLY A O 1
ATOM 815 N N . VAL A 1 105 ? 10.490 -4.979 2.002 1.00 97.81 105 VAL A N 1
ATOM 816 C CA . VAL A 1 105 ? 9.826 -3.941 1.198 1.00 97.81 105 VAL A CA 1
ATOM 817 C C . VAL A 1 105 ? 10.681 -2.672 1.215 1.00 97.81 105 VAL A C 1
ATOM 819 O O . VAL A 1 105 ? 10.793 -2.044 2.271 1.00 97.81 105 VAL A O 1
ATOM 822 N N . PRO A 1 106 ? 11.316 -2.286 0.089 1.00 96.56 106 PRO A N 1
ATOM 823 C CA . PRO A 1 106 ? 12.086 -1.062 0.008 1.00 96.56 106 PRO A CA 1
ATOM 824 C C . PRO A 1 106 ? 11.130 0.128 0.079 1.00 96.56 106 PRO A C 1
ATOM 826 O O . PRO A 1 106 ? 10.148 0.201 -0.657 1.00 96.56 106 PRO A O 1
ATOM 829 N N . LEU A 1 107 ? 11.434 1.066 0.967 1.00 97.38 107 LEU A N 1
ATOM 830 C CA . LEU A 1 107 ? 10.697 2.312 1.136 1.00 97.38 107 LEU A CA 1
ATOM 831 C C . LEU A 1 107 ? 11.617 3.479 0.789 1.00 97.38 107 LEU A C 1
ATOM 833 O O . LEU A 1 107 ? 12.827 3.400 1.018 1.00 97.38 107 LEU A O 1
ATOM 837 N N . LEU A 1 108 ? 11.047 4.581 0.306 1.00 96.25 108 LEU A N 1
ATOM 838 C CA . LEU A 1 108 ? 11.732 5.867 0.403 1.00 96.25 108 LEU A CA 1
ATOM 839 C C . LEU A 1 108 ? 12.022 6.168 1.880 1.00 96.25 108 LEU A C 1
ATOM 841 O O . LEU A 1 108 ? 11.231 5.839 2.765 1.00 96.25 108 LEU A O 1
ATOM 845 N N . THR A 1 109 ? 13.173 6.777 2.162 1.00 95.62 109 THR A N 1
ATOM 846 C CA . THR A 1 109 ? 13.608 7.057 3.541 1.00 95.62 109 THR A CA 1
ATOM 847 C C . THR A 1 109 ? 12.675 8.020 4.267 1.00 95.62 109 THR A C 1
ATOM 849 O O . THR A 1 109 ? 12.569 7.978 5.492 1.00 95.62 109 THR A O 1
ATOM 852 N N . GLU A 1 110 ? 11.975 8.857 3.510 1.00 95.19 110 GLU A N 1
ATOM 853 C CA . GLU A 1 110 ? 11.034 9.853 4.001 1.00 95.19 110 GLU A CA 1
ATOM 854 C C . GLU A 1 110 ? 9.591 9.363 3.803 1.00 95.19 110 GLU A C 1
ATOM 856 O O . GLU A 1 110 ? 9.249 8.901 2.710 1.00 95.19 110 GLU A O 1
ATOM 861 N N . PRO A 1 111 ? 8.724 9.449 4.829 1.00 96.31 111 PRO A N 1
ATOM 862 C CA . PRO A 1 111 ? 7.296 9.244 4.637 1.00 96.31 111 PRO A CA 1
ATOM 863 C C . PRO A 1 111 ? 6.688 10.398 3.845 1.00 96.31 111 PRO A C 1
ATOM 865 O O . PRO A 1 111 ? 7.049 11.562 4.032 1.00 96.31 111 PRO A O 1
ATOM 868 N N . ASN A 1 112 ? 5.657 10.098 3.063 1.00 95.50 112 ASN A N 1
ATOM 869 C CA . ASN A 1 112 ? 4.818 11.139 2.499 1.00 95.50 112 ASN A CA 1
ATOM 870 C C . ASN A 1 112 ? 3.994 11.825 3.609 1.00 95.50 112 ASN A C 1
ATOM 872 O O . ASN A 1 112 ? 3.487 11.156 4.517 1.00 95.50 112 ASN A O 1
ATOM 876 N N . PRO A 1 113 ? 3.763 13.149 3.518 1.00 92.12 113 PRO A N 1
ATOM 877 C CA . PRO A 1 113 ? 2.934 13.880 4.483 1.00 92.12 113 PRO A CA 1
ATOM 878 C C . PRO A 1 113 ? 1.443 13.495 4.412 1.00 92.12 113 PRO A C 1
ATOM 880 O O . PRO A 1 113 ? 0.685 13.725 5.351 1.00 92.12 113 PRO A O 1
ATOM 883 N N . ARG A 1 114 ? 1.023 12.894 3.296 1.00 93.25 114 ARG A N 1
ATOM 884 C CA . ARG A 1 114 ? -0.307 12.333 3.023 1.00 93.25 114 ARG A CA 1
ATOM 885 C C . ARG A 1 114 ? -0.131 11.005 2.281 1.00 93.25 114 ARG A C 1
ATOM 887 O O . ARG A 1 114 ? 0.962 10.780 1.766 1.00 93.25 114 ARG A O 1
ATOM 894 N N . PRO A 1 115 ? -1.147 10.132 2.179 1.00 95.44 115 PRO A N 1
ATOM 895 C CA . PRO A 1 115 ? -1.030 8.944 1.341 1.00 95.44 115 PRO A CA 1
ATOM 896 C C . PRO A 1 115 ? -0.489 9.281 -0.054 1.00 95.44 115 PRO A C 1
ATOM 898 O O . PRO A 1 115 ? -0.899 10.312 -0.604 1.00 95.44 115 PRO A O 1
ATO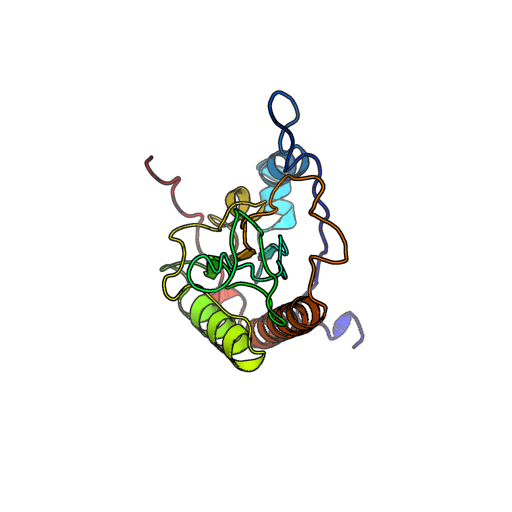M 901 N N . PRO A 1 116 ? 0.415 8.457 -0.625 1.00 94.06 116 PRO A N 1
ATOM 902 C CA . PRO A 1 116 ? 0.734 8.568 -2.043 1.00 94.06 116 PRO A CA 1
ATOM 903 C C . PRO A 1 116 ? -0.548 8.451 -2.886 1.00 94.06 116 PRO A C 1
ATOM 905 O O . PRO A 1 116 ? -1.608 8.098 -2.356 1.00 94.06 116 PRO A O 1
ATOM 908 N N . ALA A 1 117 ? -0.469 8.815 -4.172 1.00 88.62 117 ALA A N 1
ATOM 909 C CA . ALA A 1 117 ? -1.644 8.816 -5.043 1.00 88.62 117 ALA A CA 1
ATOM 910 C C . ALA A 1 117 ? -2.399 7.480 -4.929 1.00 88.62 117 ALA A C 1
ATOM 912 O O . ALA A 1 117 ? -1.778 6.427 -4.817 1.00 88.62 117 ALA A O 1
ATOM 913 N N . GLY A 1 118 ? -3.723 7.580 -4.806 1.00 90.88 118 GLY A N 1
ATOM 914 C CA . GLY A 1 118 ? -4.564 6.436 -4.501 1.00 90.88 118 GLY A CA 1
ATOM 915 C C . GLY A 1 118 ? -5.837 6.747 -3.741 1.00 90.88 118 GLY A C 1
ATOM 916 O O . GLY A 1 118 ? -6.108 7.893 -3.354 1.00 90.88 118 GLY A O 1
ATOM 917 N N . ASP A 1 119 ? -6.627 5.709 -3.489 1.00 93.44 119 ASP A N 1
ATOM 918 C CA . ASP A 1 119 ? -7.941 5.849 -2.863 1.00 93.44 119 ASP A CA 1
ATOM 919 C C . ASP A 1 119 ? -7.854 6.223 -1.382 1.00 93.44 119 ASP A C 1
ATOM 921 O O . ASP A 1 119 ? -8.700 6.973 -0.875 1.00 93.44 119 ASP A O 1
ATOM 925 N N . LEU A 1 120 ? -6.775 5.825 -0.692 1.00 94.75 120 LEU A N 1
ATOM 926 C CA . LEU A 1 120 ? -6.536 6.249 0.692 1.00 94.75 120 LEU A CA 1
ATOM 927 C C . LEU A 1 120 ? -6.462 7.770 0.836 1.00 94.75 120 LEU A C 1
ATOM 929 O O . LEU A 1 120 ? -6.824 8.291 1.892 1.00 94.75 120 LEU A O 1
ATOM 933 N N . GLY A 1 121 ? -6.054 8.495 -0.211 1.00 92.56 121 GLY A N 1
ATOM 934 C CA . GLY A 1 121 ? -5.991 9.957 -0.213 1.00 92.56 121 GLY A CA 1
ATOM 935 C C . GLY A 1 121 ? -7.324 10.630 0.133 1.00 92.56 121 GLY A C 1
ATOM 936 O O . GLY A 1 121 ? -7.332 11.753 0.633 1.00 92.56 121 GLY A O 1
ATOM 937 N N . ARG A 1 122 ? -8.455 9.937 -0.053 1.00 91.25 122 ARG A N 1
ATOM 938 C CA . ARG A 1 122 ? -9.785 10.429 0.336 1.00 91.25 122 ARG A CA 1
ATOM 939 C C . ARG A 1 122 ? -10.203 9.994 1.742 1.00 91.25 122 ARG A C 1
ATOM 941 O O . ARG A 1 122 ? -11.073 10.620 2.330 1.00 91.25 122 ARG A O 1
ATOM 948 N N . LEU A 1 123 ? -9.597 8.942 2.291 1.00 92.44 123 LEU A N 1
ATOM 949 C CA . LEU A 1 123 ? -10.039 8.292 3.532 1.00 92.44 123 LEU A CA 1
ATOM 950 C C . LEU A 1 123 ? -9.132 8.578 4.737 1.00 92.44 123 LEU A C 1
ATOM 952 O O . LEU A 1 123 ? -9.567 8.455 5.884 1.00 92.44 123 LEU A O 1
ATOM 956 N N . TYR A 1 124 ? -7.865 8.931 4.511 1.00 93.25 124 TYR A N 1
ATOM 957 C CA . TYR A 1 124 ? -6.839 8.947 5.564 1.00 93.25 124 TYR A CA 1
ATOM 958 C C . TYR A 1 124 ? -7.117 9.922 6.707 1.00 93.25 124 TYR A C 1
ATOM 960 O O . TYR A 1 124 ? -6.712 9.669 7.837 1.00 93.25 124 TYR A O 1
ATOM 968 N N . ARG A 1 125 ? -7.856 11.009 6.448 1.00 92.31 125 ARG A N 1
ATOM 969 C CA . ARG A 1 125 ? -8.182 11.987 7.493 1.00 92.31 125 ARG A CA 1
ATOM 970 C C . ARG A 1 125 ? -9.034 11.374 8.601 1.00 92.31 125 ARG A C 1
ATOM 972 O O . ARG A 1 125 ? -8.911 11.776 9.748 1.00 92.31 125 ARG A O 1
ATOM 979 N N . PHE A 1 126 ? -9.878 10.390 8.287 1.00 91.94 126 PHE A N 1
ATOM 980 C CA . PHE A 1 126 ? -10.808 9.773 9.241 1.00 91.94 126 PHE A CA 1
ATOM 981 C C . PHE A 1 126 ? -10.598 8.266 9.425 1.00 91.94 126 PHE A C 1
ATOM 983 O O . PHE A 1 126 ? -11.346 7.627 10.164 1.00 91.94 126 PHE A O 1
ATOM 990 N N . THR A 1 127 ? -9.579 7.687 8.789 1.00 94.19 127 THR A N 1
ATOM 991 C CA . THR A 1 127 ? -9.226 6.273 8.944 1.00 94.19 127 THR A CA 1
ATOM 992 C C . THR A 1 127 ? -7.746 6.119 9.285 1.00 94.19 127 THR A C 1
ATOM 994 O O . THR A 1 127 ? -6.912 6.870 8.785 1.00 94.19 127 THR A O 1
ATOM 997 N N . PRO A 1 128 ? -7.375 5.143 10.127 1.00 96.00 128 PRO A N 1
ATOM 998 C CA . PRO A 1 128 ? -5.975 4.789 10.344 1.00 96.00 128 PRO A CA 1
ATOM 999 C C . PRO A 1 128 ? -5.411 4.094 9.096 1.00 96.00 128 PRO A C 1
ATOM 1001 O O . PRO A 1 128 ? -5.515 2.878 8.939 1.00 96.00 128 PRO A O 1
ATOM 1004 N N . GLY A 1 129 ? -4.882 4.904 8.182 1.00 96.69 129 GLY A N 1
ATOM 1005 C CA . GLY A 1 129 ? -4.490 4.491 6.841 1.00 96.69 129 GLY A CA 1
ATOM 1006 C C . GLY A 1 129 ? -3.034 4.051 6.704 1.00 96.69 129 GLY A C 1
ATOM 1007 O O . GLY A 1 129 ? -2.141 4.708 7.232 1.00 96.69 129 GLY A O 1
ATOM 1008 N N . VAL A 1 130 ? -2.795 2.999 5.922 1.00 98.31 130 VAL A N 1
ATOM 1009 C CA . VAL A 1 130 ? -1.477 2.596 5.418 1.00 98.31 130 VAL A CA 1
ATOM 1010 C C . VAL A 1 130 ? -1.539 2.495 3.899 1.00 98.31 130 VAL A C 1
ATOM 1012 O O . VAL A 1 130 ? -2.441 1.866 3.349 1.00 98.31 130 VAL A O 1
ATOM 1015 N N . ALA A 1 131 ? -0.582 3.105 3.218 1.00 97.50 131 ALA A N 1
ATOM 1016 C CA . ALA A 1 131 ? -0.421 2.986 1.778 1.00 97.50 131 ALA A CA 1
ATOM 1017 C C . ALA A 1 131 ? 1.062 2.916 1.441 1.00 97.50 131 ALA A C 1
ATOM 1019 O O . ALA A 1 131 ? 1.867 3.672 1.989 1.00 97.50 131 ALA A O 1
ATOM 1020 N N . THR A 1 132 ? 1.388 2.026 0.516 1.00 96.25 132 THR A N 1
ATOM 1021 C CA . THR A 1 132 ? 2.640 2.045 -0.235 1.00 96.25 132 THR A CA 1
ATOM 1022 C C . THR A 1 132 ? 2.271 2.018 -1.701 1.00 96.25 132 THR A C 1
ATOM 1024 O O . THR A 1 132 ? 1.367 1.266 -2.063 1.00 96.25 132 THR A O 1
ATOM 1027 N N . SER A 1 133 ? 2.935 2.825 -2.510 1.00 95.06 133 SER A N 1
ATOM 1028 C CA . SER A 1 133 ? 2.772 2.767 -3.955 1.00 95.06 133 SER A CA 1
ATOM 1029 C C . SER A 1 133 ? 3.984 3.345 -4.652 1.00 95.06 133 SER A C 1
ATOM 1031 O O . SER A 1 133 ? 4.859 3.972 -4.037 1.00 95.06 133 SER A O 1
ATOM 1033 N N . GLU A 1 134 ? 4.028 3.138 -5.959 1.00 91.56 134 GLU A N 1
ATOM 1034 C CA . GLU A 1 134 ? 5.111 3.626 -6.773 1.00 91.56 134 GLU A CA 1
ATOM 1035 C C . GLU A 1 134 ? 4.665 3.899 -8.215 1.00 91.56 134 GLU A C 1
ATOM 1037 O O . GLU A 1 134 ? 3.824 3.185 -8.754 1.00 91.56 134 GLU A O 1
ATOM 1042 N N . PHE A 1 135 ? 5.211 4.965 -8.811 1.00 89.38 135 PHE A N 1
ATOM 1043 C CA . PHE A 1 135 ? 4.794 5.524 -10.096 1.00 89.38 135 PHE A CA 1
ATOM 1044 C C . PHE A 1 135 ? 6.009 5.797 -11.001 1.00 89.38 135 PHE A C 1
ATOM 1046 O O . PHE A 1 135 ? 6.247 6.938 -11.402 1.00 89.38 135 PHE A O 1
ATOM 1053 N N . PHE A 1 136 ? 6.830 4.773 -11.261 1.00 87.38 136 PHE A N 1
ATOM 1054 C CA . PHE A 1 136 ? 8.085 4.937 -12.002 1.00 87.38 136 PHE A CA 1
ATOM 1055 C C . PHE A 1 136 ? 7.898 4.992 -13.525 1.00 87.38 136 PHE A C 1
ATOM 1057 O O . PHE A 1 136 ? 6.822 5.268 -14.042 1.00 87.38 136 PHE A O 1
ATOM 1064 N N . HIS A 1 137 ? 8.980 4.696 -14.254 1.00 90.88 137 HIS A N 1
ATOM 1065 C CA . HIS A 1 137 ? 9.132 4.798 -15.708 1.00 90.88 137 HIS A CA 1
ATOM 1066 C C . HIS A 1 137 ? 7.969 4.266 -16.557 1.00 90.88 137 HIS A C 1
ATOM 1068 O O . HIS A 1 137 ? 7.772 4.771 -17.656 1.00 90.88 137 HIS A O 1
ATOM 1074 N N . TYR A 1 138 ? 7.250 3.238 -16.103 1.00 92.44 138 TYR A N 1
ATOM 1075 C CA . TYR A 1 138 ? 6.181 2.610 -16.885 1.00 92.44 138 TYR A CA 1
ATOM 1076 C C . TYR A 1 138 ? 4.771 2.980 -16.438 1.00 92.44 138 TYR A C 1
ATOM 1078 O O . TYR A 1 138 ? 3.826 2.533 -17.077 1.00 92.44 138 TYR A O 1
ATOM 1086 N N . PHE A 1 139 ? 4.614 3.803 -15.404 1.00 93.62 139 PHE A N 1
ATOM 1087 C CA . PHE A 1 139 ? 3.302 4.215 -14.919 1.00 93.62 139 PHE A CA 1
ATOM 1088 C C . PHE A 1 139 ? 2.451 4.838 -16.037 1.00 93.62 139 PHE A C 1
ATOM 1090 O O . PHE A 1 139 ? 2.910 5.750 -16.725 1.00 93.62 139 PHE A O 1
ATOM 1097 N N . HIS A 1 140 ? 1.217 4.353 -16.207 1.00 94.75 140 HIS A N 1
ATOM 1098 C CA . HIS A 1 140 ? 0.270 4.783 -17.246 1.00 94.75 140 HIS A CA 1
ATOM 1099 C C . HIS A 1 140 ? 0.778 4.593 -18.681 1.00 94.75 140 HIS A C 1
ATOM 1101 O O . HIS A 1 140 ? 0.468 5.380 -19.577 1.00 94.75 140 HIS A O 1
ATOM 1107 N N . THR A 1 141 ? 1.539 3.525 -18.919 1.00 94.56 141 THR A N 1
ATOM 1108 C CA . THR A 1 141 ? 2.008 3.144 -20.258 1.00 94.56 141 THR A CA 1
ATOM 1109 C C . THR A 1 141 ? 1.559 1.733 -20.627 1.00 94.56 141 THR A C 1
ATOM 1111 O O . THR A 1 141 ? 1.155 0.939 -19.781 1.00 94.56 141 THR A O 1
ATOM 1114 N N . ASP A 1 142 ? 1.696 1.380 -21.902 1.00 95.19 142 ASP A N 1
ATOM 1115 C CA . ASP A 1 142 ? 1.488 0.016 -22.402 1.00 95.19 142 ASP A CA 1
ATOM 1116 C C . ASP A 1 142 ? 2.509 -1.003 -21.860 1.00 95.19 142 ASP A C 1
ATOM 1118 O O . ASP A 1 142 ? 2.362 -2.208 -22.072 1.00 95.19 142 ASP A O 1
ATOM 1122 N N . ARG A 1 143 ? 3.540 -0.538 -21.141 1.00 93.44 143 ARG A N 1
ATOM 1123 C CA . ARG A 1 143 ? 4.533 -1.386 -20.482 1.00 93.44 143 ARG A CA 1
ATOM 1124 C C . ARG A 1 143 ? 4.089 -1.900 -19.119 1.00 93.44 143 ARG A C 1
ATOM 1126 O O . ARG A 1 143 ? 4.779 -2.774 -18.605 1.00 93.44 143 ARG A O 1
ATOM 1133 N N . GLU A 1 144 ? 2.960 -1.446 -18.567 1.00 91.81 144 GLU A N 1
ATOM 1134 C CA . GLU A 1 144 ? 2.377 -2.013 -17.340 1.00 91.81 144 GLU A CA 1
ATOM 1135 C C . GLU A 1 144 ? 1.776 -3.396 -17.612 1.00 91.81 144 GLU A C 1
ATOM 1137 O O . GLU A 1 144 ? 0.574 -3.590 -17.777 1.00 91.81 144 GLU A O 1
ATOM 1142 N N . THR A 1 145 ? 2.662 -4.381 -17.680 1.00 94.56 145 THR A N 1
ATOM 1143 C CA . THR A 1 145 ? 2.357 -5.778 -17.987 1.00 94.56 145 THR A CA 1
ATOM 1144 C C . THR A 1 145 ? 2.809 -6.668 -16.829 1.00 94.56 145 THR A C 1
ATOM 1146 O O . THR A 1 145 ? 3.588 -6.223 -15.978 1.00 94.56 145 THR A O 1
ATOM 1149 N N . PRO A 1 146 ? 2.381 -7.942 -16.771 1.00 95.38 146 PRO A N 1
ATOM 1150 C CA . PRO A 1 146 ? 2.887 -8.874 -15.764 1.00 95.38 146 PRO A CA 1
ATOM 1151 C C . PRO A 1 146 ? 4.423 -8.972 -15.713 1.00 95.38 146 PRO A C 1
ATOM 1153 O O . PRO A 1 146 ? 4.976 -9.172 -14.634 1.00 95.38 146 PRO A O 1
ATOM 1156 N N . ASP A 1 147 ? 5.119 -8.758 -16.835 1.00 94.00 147 ASP A N 1
ATOM 1157 C CA . ASP A 1 147 ? 6.587 -8.810 -16.908 1.00 94.00 147 ASP A CA 1
ATOM 1158 C C . ASP A 1 147 ? 7.269 -7.694 -16.098 1.00 94.00 147 ASP A C 1
ATOM 1160 O O . ASP A 1 147 ? 8.387 -7.863 -15.611 1.00 94.00 147 ASP A O 1
ATOM 1164 N N . THR A 1 148 ? 6.590 -6.559 -15.902 1.00 94.75 148 THR A N 1
ATOM 1165 C CA . THR A 1 148 ? 7.092 -5.425 -15.109 1.00 94.75 148 THR A CA 1
ATOM 1166 C C . THR A 1 148 ? 6.661 -5.474 -13.644 1.00 94.75 148 THR A C 1
ATOM 1168 O O . THR A 1 148 ? 6.845 -4.494 -12.918 1.00 94.75 148 THR A O 1
ATOM 1171 N N . VAL A 1 149 ? 6.104 -6.605 -13.195 1.00 95.44 149 VAL A N 1
ATOM 1172 C CA . VAL A 1 149 ? 5.630 -6.824 -11.822 1.00 95.44 149 VAL A CA 1
ATOM 1173 C C . VAL A 1 149 ? 6.407 -7.980 -11.183 1.00 95.44 149 VAL A C 1
ATOM 1175 O O . VAL A 1 149 ? 6.003 -9.143 -11.277 1.00 95.44 149 VAL A O 1
ATOM 1178 N N . PRO A 1 150 ? 7.541 -7.707 -10.511 1.00 95.69 150 PRO A N 1
ATOM 1179 C CA . PRO A 1 150 ? 8.326 -8.756 -9.876 1.00 95.69 150 PRO A CA 1
ATOM 1180 C C . PRO A 1 150 ? 7.527 -9.508 -8.802 1.00 95.69 150 PRO A C 1
ATOM 1182 O O . PRO A 1 150 ? 7.077 -8.939 -7.808 1.00 95.69 150 PRO A O 1
ATOM 1185 N N . TRP A 1 151 ? 7.417 -10.832 -8.928 1.00 95.88 151 TRP A N 1
ATOM 1186 C CA . TRP A 1 151 ? 6.690 -11.651 -7.946 1.00 95.88 151 TRP A CA 1
ATOM 1187 C C . TRP A 1 151 ? 7.252 -11.518 -6.518 1.00 95.88 151 TRP A C 1
ATOM 1189 O O . TRP A 1 151 ? 6.519 -11.677 -5.540 1.00 95.88 151 TRP A O 1
ATOM 1199 N N . THR A 1 152 ? 8.546 -11.207 -6.387 1.00 96.12 152 THR A N 1
ATOM 1200 C CA . THR A 1 152 ? 9.218 -10.993 -5.101 1.00 96.12 152 THR A CA 1
ATOM 1201 C C . THR A 1 152 ? 8.653 -9.789 -4.356 1.00 96.12 152 THR A C 1
ATOM 1203 O O . THR A 1 152 ? 8.458 -9.873 -3.144 1.00 96.12 152 THR A O 1
ATOM 1206 N N . GLY A 1 153 ? 8.317 -8.701 -5.057 1.00 96.38 153 GLY A N 1
ATOM 1207 C CA . GLY A 1 153 ? 7.685 -7.540 -4.433 1.00 96.38 153 GLY A CA 1
ATOM 1208 C C . GLY A 1 153 ? 6.232 -7.804 -4.059 1.00 96.38 153 GLY A C 1
ATOM 1209 O O . GLY A 1 153 ? 5.822 -7.463 -2.951 1.00 96.38 153 GLY A O 1
ATOM 1210 N N . LEU A 1 154 ? 5.479 -8.529 -4.896 1.00 96.75 154 LEU A N 1
ATOM 1211 C CA . LEU A 1 154 ? 4.136 -8.994 -4.524 1.00 96.75 154 LEU A CA 1
ATOM 1212 C C . LEU A 1 154 ? 4.168 -9.852 -3.252 1.00 96.75 154 LEU A C 1
ATOM 1214 O O . LEU A 1 154 ? 3.374 -9.631 -2.336 1.00 96.75 154 LEU A O 1
ATOM 1218 N N . GLN A 1 155 ? 5.100 -10.805 -3.159 1.00 97.94 155 GLN A N 1
ATOM 1219 C CA . GLN A 1 155 ? 5.257 -11.656 -1.980 1.00 97.94 155 GLN A CA 1
ATOM 1220 C C . GLN A 1 155 ? 5.624 -10.842 -0.732 1.00 97.94 155 GLN A C 1
ATOM 1222 O O . GLN A 1 155 ? 5.009 -11.030 0.322 1.00 97.94 155 GLN A O 1
ATOM 1227 N N . ALA A 1 156 ? 6.618 -9.959 -0.838 1.00 98.12 156 ALA A N 1
ATOM 1228 C CA . ALA A 1 156 ? 7.095 -9.138 0.269 1.00 98.12 156 ALA A CA 1
ATOM 1229 C C . ALA A 1 156 ? 5.996 -8.206 0.797 1.00 98.12 156 ALA A C 1
ATOM 1231 O O . ALA A 1 156 ? 5.667 -8.252 1.985 1.00 98.12 156 ALA A O 1
ATOM 1232 N N . THR A 1 157 ? 5.356 -7.436 -0.087 1.00 97.88 157 THR A N 1
ATOM 1233 C CA . THR A 1 157 ? 4.296 -6.490 0.283 1.00 97.88 157 THR A CA 1
ATOM 1234 C C . THR A 1 157 ? 3.068 -7.207 0.847 1.00 97.88 157 THR A C 1
ATOM 1236 O O . THR A 1 157 ? 2.526 -6.787 1.869 1.00 97.88 157 THR A O 1
ATOM 1239 N N . THR A 1 158 ? 2.680 -8.356 0.279 1.00 98.12 158 THR A N 1
ATOM 1240 C CA . THR A 1 158 ? 1.576 -9.173 0.818 1.00 98.12 158 THR A CA 1
ATOM 1241 C C . THR A 1 158 ? 1.861 -9.637 2.247 1.00 98.12 158 THR A C 1
ATOM 1243 O O . THR A 1 158 ? 1.006 -9.512 3.128 1.00 98.12 158 THR A O 1
ATOM 1246 N N . ARG A 1 159 ? 3.069 -10.155 2.506 1.00 98.75 159 ARG A N 1
ATOM 1247 C CA . ARG A 1 159 ? 3.475 -10.592 3.851 1.00 98.75 159 ARG A CA 1
ATOM 1248 C C . ARG A 1 159 ? 3.539 -9.421 4.828 1.00 98.75 159 ARG A C 1
ATOM 1250 O O . ARG A 1 159 ? 3.059 -9.555 5.954 1.00 98.75 159 ARG A O 1
ATOM 1257 N N . ALA A 1 160 ? 4.044 -8.269 4.389 1.00 98.75 160 ALA A N 1
ATOM 1258 C CA . ALA A 1 160 ? 4.068 -7.058 5.198 1.00 98.75 160 ALA A CA 1
ATOM 1259 C C . ALA A 1 160 ? 2.654 -6.610 5.587 1.00 98.75 160 ALA A C 1
ATOM 1261 O O . ALA A 1 160 ? 2.387 -6.419 6.771 1.00 98.75 160 ALA A O 1
ATOM 1262 N N . TYR A 1 161 ? 1.711 -6.533 4.645 1.00 98.69 161 TYR A N 1
ATOM 1263 C CA . TYR A 1 161 ? 0.322 -6.187 4.963 1.00 98.69 161 TYR A CA 1
ATOM 1264 C C . TYR A 1 161 ? -0.330 -7.197 5.908 1.00 98.69 161 TYR A C 1
ATOM 1266 O O . TYR A 1 161 ? -0.984 -6.794 6.869 1.00 98.69 161 TYR A O 1
ATOM 1274 N N . ALA A 1 162 ? -0.100 -8.497 5.711 1.00 98.50 162 ALA A N 1
ATOM 1275 C CA . ALA A 1 162 ? -0.597 -9.521 6.628 1.00 98.50 162 ALA A CA 1
ATOM 1276 C C . ALA A 1 162 ? -0.035 -9.345 8.052 1.00 98.50 162 ALA A C 1
ATOM 1278 O O . ALA A 1 162 ? -0.781 -9.439 9.029 1.00 98.50 162 ALA A O 1
ATOM 1279 N N . LYS A 1 163 ? 1.258 -9.024 8.184 1.00 98.81 163 LYS A N 1
ATOM 1280 C CA . LYS A 1 163 ? 1.898 -8.735 9.474 1.00 98.81 163 LYS A CA 1
ATOM 1281 C C . LYS A 1 163 ? 1.349 -7.468 10.124 1.00 98.81 163 LYS A C 1
ATOM 1283 O O . LYS A 1 163 ? 1.085 -7.479 11.322 1.00 98.81 163 LYS A O 1
ATOM 1288 N N . ILE A 1 164 ? 1.123 -6.403 9.355 1.00 98.81 164 ILE A N 1
ATOM 1289 C CA . ILE A 1 164 ? 0.500 -5.168 9.855 1.00 98.81 164 ILE A CA 1
ATOM 1290 C C . ILE A 1 164 ? -0.897 -5.469 10.393 1.00 98.81 164 ILE A C 1
ATOM 1292 O O . ILE A 1 164 ? -1.226 -5.044 11.499 1.00 98.81 164 ILE A O 1
ATOM 1296 N N . ILE A 1 165 ? -1.697 -6.240 9.650 1.00 98.50 165 ILE A N 1
ATOM 1297 C CA . ILE A 1 165 ? -3.027 -6.674 10.087 1.00 98.50 165 ILE A CA 1
ATOM 1298 C C . ILE A 1 165 ? -2.930 -7.435 11.412 1.00 98.50 165 ILE A C 1
ATOM 1300 O O . ILE A 1 165 ? -3.676 -7.114 12.336 1.00 98.50 165 ILE A O 1
ATOM 1304 N N . ASP A 1 166 ? -2.012 -8.396 11.537 1.00 98.12 166 ASP A N 1
ATOM 1305 C CA . ASP A 1 166 ? -1.832 -9.189 12.760 1.00 98.12 166 ASP A CA 1
ATOM 1306 C C . ASP A 1 166 ? -1.406 -8.334 13.968 1.00 98.12 166 ASP A C 1
ATOM 1308 O O . ASP A 1 166 ? -2.002 -8.425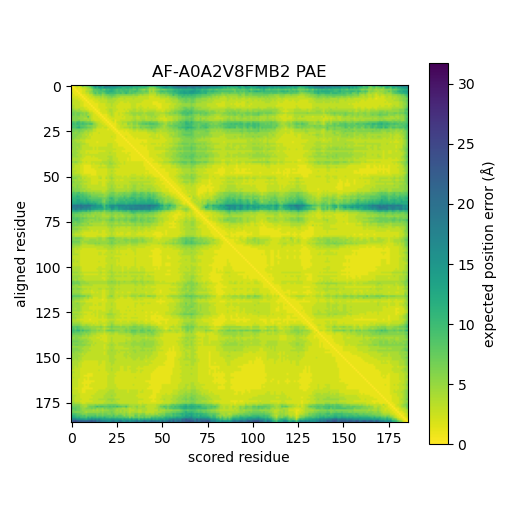 15.044 1.00 98.12 166 ASP A O 1
ATOM 1312 N N . GLU A 1 167 ? -0.427 -7.444 13.798 1.00 98.62 167 GLU A N 1
ATOM 1313 C CA . GLU A 1 167 ? 0.061 -6.573 14.873 1.00 98.62 167 GLU A CA 1
ATOM 1314 C C . GLU A 1 167 ? -0.980 -5.532 15.295 1.00 98.62 167 GLU A C 1
ATOM 1316 O O . GLU A 1 167 ? -1.239 -5.347 16.489 1.00 98.62 167 GLU A O 1
ATOM 1321 N N . VAL A 1 168 ? -1.668 -4.910 14.335 1.00 98.31 168 VAL A N 1
ATOM 1322 C CA . VAL A 1 168 ? -2.823 -4.056 14.628 1.00 98.31 168 VAL A CA 1
ATOM 1323 C C . VAL A 1 168 ? -3.888 -4.865 15.364 1.00 98.31 168 VAL A C 1
ATOM 1325 O O . VAL A 1 168 ? -4.462 -4.370 16.341 1.00 98.31 168 VAL A O 1
ATOM 1328 N N . ASN A 1 169 ? -4.118 -6.127 14.972 1.00 97.12 169 ASN A N 1
ATOM 1329 C CA . ASN A 1 169 ? -5.066 -7.036 15.615 1.00 97.12 169 ASN A CA 1
ATOM 1330 C C . ASN A 1 169 ? -4.788 -7.302 17.102 1.00 97.12 169 ASN A C 1
ATOM 1332 O O . ASN A 1 169 ? -5.712 -7.660 17.831 1.00 97.12 169 ASN A O 1
ATOM 1336 N N . LYS A 1 170 ? -3.571 -7.049 17.593 1.00 96.88 170 LYS A N 1
ATOM 1337 C CA . LYS A 1 170 ? -3.198 -7.190 19.013 1.00 96.88 170 LYS A CA 1
ATOM 1338 C C . LYS A 1 170 ? -3.513 -5.941 19.841 1.00 96.88 170 LYS A C 1
ATOM 1340 O O . LYS A 1 170 ? -3.799 -6.056 21.033 1.00 96.88 170 LYS A O 1
ATOM 1345 N N . GLN A 1 171 ? -3.605 -4.770 19.219 1.00 98.00 171 GLN A N 1
ATOM 1346 C CA . GLN A 1 171 ? -3.837 -3.496 19.907 1.00 98.00 171 GLN A CA 1
ATOM 1347 C C . GLN A 1 171 ? -5.329 -3.192 20.136 1.00 98.00 171 GLN A C 1
ATOM 1349 O O . GLN A 1 171 ? -6.172 -3.620 19.340 1.00 98.00 171 GLN A O 1
ATOM 1354 N N . PRO A 1 172 ? -5.712 -2.456 21.200 1.00 96.38 172 PRO A N 1
ATOM 1355 C CA . PRO A 1 172 ? -7.088 -1.992 21.384 1.00 96.38 172 PRO A CA 1
ATOM 1356 C C . PRO A 1 17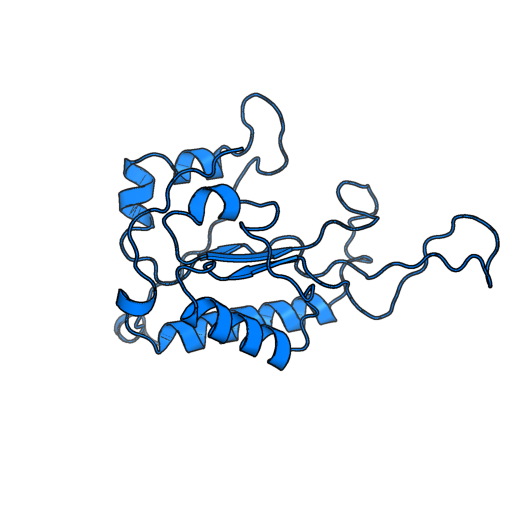2 ? -7.481 -0.961 20.311 1.00 96.38 172 PRO A C 1
ATOM 1358 O O . PRO A 1 172 ? -6.646 -0.224 19.803 1.00 96.38 172 PRO A O 1
ATOM 1361 N N . LEU A 1 173 ? -8.772 -0.883 19.963 1.00 95.50 173 LEU A N 1
ATOM 1362 C CA . LEU A 1 173 ? -9.258 0.006 18.891 1.00 95.50 173 LEU A CA 1
ATOM 1363 C C . LEU A 1 173 ? -8.909 1.490 19.139 1.00 95.50 173 LEU A C 1
ATOM 1365 O O . LEU A 1 173 ? -8.515 2.194 18.210 1.00 95.50 173 LEU A O 1
ATOM 1369 N N . ARG A 1 174 ? -8.960 1.930 20.404 1.00 95.19 174 ARG A N 1
ATOM 1370 C CA . ARG A 1 174 ? -8.608 3.296 20.832 1.00 95.19 174 ARG A CA 1
ATOM 1371 C C . ARG A 1 174 ? -7.173 3.718 20.489 1.00 95.19 174 ARG A C 1
ATOM 1373 O O . ARG A 1 174 ? -6.893 4.911 20.447 1.00 95.19 174 ARG A O 1
ATOM 1380 N N . THR A 1 175 ? -6.268 2.768 20.238 1.00 96.31 175 THR A N 1
ATOM 1381 C CA . THR A 1 175 ? -4.898 3.082 19.811 1.00 96.31 175 THR A CA 1
ATOM 1382 C C . THR A 1 175 ? -4.902 3.850 18.489 1.00 96.31 175 THR A C 1
ATOM 1384 O O . THR A 1 175 ? -4.137 4.796 18.348 1.00 96.31 175 THR A O 1
ATOM 1387 N N . PHE A 1 176 ? -5.811 3.514 17.566 1.00 94.62 176 PHE A N 1
ATO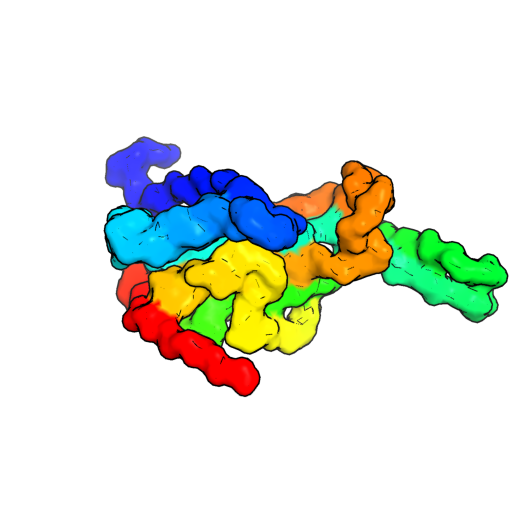M 1388 C CA . PHE A 1 176 ? -5.811 4.041 16.193 1.00 94.62 176 PHE A CA 1
ATOM 1389 C C . PHE A 1 176 ? -6.957 5.014 15.884 1.00 94.62 176 PHE A C 1
ATOM 1391 O O . PHE A 1 176 ? -6.881 5.772 14.912 1.00 94.62 176 PHE A O 1
ATOM 1398 N N . GLN A 1 177 ? -8.019 5.005 16.696 1.00 90.44 177 GLN A N 1
ATOM 1399 C CA . GLN A 1 177 ? -9.138 5.937 16.554 1.00 90.44 177 GLN A CA 1
ATOM 1400 C C . GLN A 1 177 ? -8.726 7.355 16.940 1.00 90.44 177 GLN A C 1
ATOM 1402 O O . GLN A 1 177 ? -8.227 7.590 18.039 1.00 90.44 177 GLN A O 1
ATOM 1407 N N . ARG A 1 178 ? -8.986 8.308 16.053 1.00 88.06 178 ARG A N 1
ATOM 1408 C CA . ARG A 1 178 ? -8.814 9.743 16.291 1.00 88.06 178 ARG A CA 1
ATOM 1409 C C . ARG A 1 178 ? -9.968 10.489 15.613 1.00 88.06 178 ARG A C 1
ATOM 1411 O O . ARG A 1 178 ? -10.596 9.905 14.724 1.00 88.06 178 ARG A O 1
ATOM 1418 N N . PRO A 1 179 ? -10.246 11.743 16.010 1.00 87.50 179 PRO A N 1
ATOM 1419 C CA . PRO A 1 179 ? -11.091 12.634 15.225 1.00 87.50 179 PRO A CA 1
ATOM 1420 C C . PRO A 1 179 ? -10.579 12.762 13.789 1.00 87.50 179 PRO A C 1
ATOM 1422 O O . PRO A 1 179 ? -9.409 12.493 13.508 1.00 87.50 179 PRO A O 1
ATOM 1425 N N . GLU A 1 180 ? -11.463 13.175 12.888 1.00 90.50 180 GLU A N 1
ATOM 1426 C CA . GLU A 1 180 ? -11.071 13.475 11.518 1.00 90.50 180 GLU A CA 1
ATOM 1427 C C . GLU A 1 180 ? -10.061 14.627 11.475 1.00 90.50 180 GLU A C 1
ATOM 1429 O O . GLU A 1 180 ? -10.263 15.666 12.101 1.00 90.50 180 GLU A O 1
ATOM 1434 N N . GLU A 1 181 ? -8.979 14.440 10.724 1.00 88.44 181 GLU A N 1
ATOM 1435 C CA . GLU A 1 181 ? -7.964 15.469 10.518 1.00 88.44 181 GLU A CA 1
ATOM 1436 C C . GLU A 1 181 ? -8.509 16.615 9.646 1.00 88.44 181 GLU A C 1
ATOM 1438 O O . GLU A 1 181 ? -9.299 16.367 8.723 1.00 88.44 181 GLU A O 1
ATOM 1443 N N . PRO A 1 182 ? -8.083 17.870 9.883 1.00 86.88 182 PRO A N 1
ATOM 1444 C CA . PRO A 1 182 ? -8.445 19.001 9.035 1.00 86.88 182 PRO A CA 1
ATOM 1445 C C . PRO A 1 182 ? -8.080 18.770 7.566 1.00 86.88 182 PRO A C 1
ATOM 1447 O O . PRO A 1 182 ? -7.155 18.025 7.239 1.00 86.88 182 PRO A O 1
ATOM 1450 N N . VAL A 1 183 ? -8.801 19.432 6.661 1.00 85.31 183 VAL A N 1
ATOM 1451 C CA . VAL A 1 183 ? -8.422 19.455 5.243 1.00 85.31 183 VAL A CA 1
ATOM 1452 C C . VAL A 1 183 ? -7.074 20.184 5.119 1.00 85.31 183 VAL A C 1
ATOM 1454 O O . VAL A 1 183 ? -6.968 21.300 5.630 1.00 85.31 183 VAL A O 1
ATOM 1457 N N . PRO A 1 184 ? -6.051 19.597 4.469 1.00 77.25 184 PRO A N 1
ATOM 1458 C CA . PRO A 1 184 ? -4.773 20.272 4.272 1.00 77.25 184 PRO A CA 1
ATOM 1459 C C . PRO A 1 184 ? -4.950 21.578 3.495 1.00 77.25 184 PRO A C 1
ATOM 1461 O O . PRO A 1 184 ? -5.656 21.612 2.483 1.00 77.25 184 PRO A O 1
ATOM 1464 N N . THR A 1 185 ? -4.282 22.639 3.940 1.00 72.19 185 THR A N 1
ATOM 1465 C CA . THR A 1 185 ? -4.104 23.856 3.143 1.00 72.19 185 THR A CA 1
ATOM 1466 C C . THR A 1 185 ? -3.187 23.540 1.961 1.00 72.19 185 THR A C 1
ATOM 1468 O O . THR A 1 185 ? -2.176 22.862 2.145 1.00 72.19 185 THR A O 1
ATOM 1471 N N . ARG A 1 186 ? -3.583 23.966 0.756 1.00 53.84 186 ARG A N 1
ATOM 1472 C CA . ARG A 1 186 ? -2.779 23.808 -0.465 1.00 53.84 186 ARG A CA 1
ATOM 1473 C C . ARG A 1 186 ? -1.513 24.648 -0.421 1.00 53.84 186 ARG A C 1
ATOM 1475 O O . ARG A 1 186 ? -1.584 25.752 0.161 1.00 53.84 186 ARG A O 1
#

Secondary structure (DSSP, 8-state):
--GGG-SS-------SSTT--STTTTHHHHHHHSHHHHHHHHTT-S-EEEE-S--PEEEE--TTTS-SS--EEEEEEPPBEEEES-TT-HHHHHHHHHHHHHTT--B-SSPPSSPPSSTHHHHTTTS-EEEEE---TTTTSTT-SGGGS-HHHHHHHHHHHHHHHHHHHHS-GGGT--PPPPPPP-

Mean predicted aligned error: 3.95 Å

Solvent-accessible surface area (backbone atoms only — not comparable to full-atom values): 10985 Å² total; per-residue (Å²): 131,60,73,94,74,47,94,69,87,87,83,89,83,89,73,46,38,76,88,48,76,69,91,69,38,26,46,42,57,51,53,52,62,36,70,70,49,31,57,72,71,43,75,82,45,60,66,41,77,41,90,41,56,64,27,42,47,24,71,46,77,52,69,93,82,41,87,72,95,56,80,41,77,54,102,47,48,48,58,21,44,29,20,32,40,47,92,89,25,58,68,50,32,53,46,42,55,50,24,27,58,74,43,68,44,54,56,50,96,61,70,44,94,50,48,49,93,59,72,45,59,76,44,44,48,60,37,32,27,36,29,43,26,54,76,61,98,44,62,98,45,95,61,72,42,75,90,40,39,39,65,67,28,48,52,19,44,51,51,17,52,53,45,32,53,55,57,54,68,72,51,66,60,73,77,47,56,64,77,65,53,78,83,79,82,130